Protein 2CX7 (pdb70)

B-factor: mean 24.25, std 9.27, range [7.91, 59.61]

Solvent-accessible surface area: 13187 Å² total

Sequence (256 aa):
ELFTEAWAQAYCRKLNESEAYRKAASTWEGSLALAVRPDPKAGFPKGVAVVLDLWHGACRGAKAVEGEAEADFVIEADLATWQEVLEGRLEPLSALRGLLELKKGTIAALAPYAQAAQELVKVAREVAELFTEAWAQAYCRKLNESEAYRKAASTWEGSLALAVRPDPKAGFPKGVAVVLDLWHGACRGAKAVEGEAEADFVIEADLATWQEVLEGRLEPLSALRGLLELKKGTIAALAPYAQAAQELVKVAREVA

Radius of gyration: 20.91 Å; Cα contacts (8 Å, |Δi|>4): 542; chains: 2; bounding box: 27×62×39 Å

Structure (mmCIF, N/CA/C/O backbone):
data_2CX7
#
_entry.id   2CX7
#
_cell.length_a   50.485
_cell.length_b   64.512
_cell.length_c   70.656
_cell.angle_alpha   90.00
_cell.angle_beta   90.00
_cell.angle_gamma   90.00
#
_symmetry.space_group_name_H-M   'P 21 21 21'
#
loop_
_entity.id
_entity.type
_entity.pdbx_description
1 polymer 'Sterol carrier protein 2'
2 non-polymer 'PHOSPHATE ION'
3 water water
#
loop_
_atom_site.group_PDB
_atom_site.id
_atom_site.type_symbol
_atom_site.label_atom_id
_atom_site.label_alt_id
_atom_site.label_comp_id
_atom_site.label_asym_id
_atom_site.label_entity_id
_atom_site.label_seq_id
_atom_site.pdbx_PDB_ins_code
_atom_site.Cartn_x
_atom_site.Cartn_y
_atom_site.Cartn_z
_atom_site.occupancy
_atom_site.B_iso_or_equiv
_atom_site.auth_seq_id
_atom_site.auth_comp_id
_atom_site.auth_asym_id
_atom_site.auth_atom_id
_atom_site.pdbx_PDB_model_num
ATOM 1 N N . GLU A 1 2 ? 24.678 42.101 37.277 1.00 43.60 2 GLU A N 1
ATOM 2 C CA . GLU A 1 2 ? 24.321 40.663 37.437 1.00 43.10 2 GLU A CA 1
ATOM 3 C C . GLU A 1 2 ? 22.913 40.422 36.903 1.00 38.12 2 GLU A C 1
ATOM 4 O O . GLU A 1 2 ? 22.009 41.223 37.134 1.00 38.47 2 GLU A O 1
ATOM 10 N N . LEU A 1 3 ? 22.731 39.312 36.197 1.00 37.16 3 LEU A N 1
ATOM 11 C CA . LEU A 1 3 ? 21.434 38.981 35.620 1.00 35.14 3 LEU A CA 1
ATOM 12 C C . LEU A 1 3 ? 20.303 38.915 36.635 1.00 30.47 3 LEU A C 1
ATOM 13 O O . LEU A 1 3 ? 20.487 38.466 37.768 1.00 28.22 3 LEU A O 1
ATOM 18 N N . PHE A 1 4 ? 19.134 39.374 36.200 1.00 27.61 4 PHE A N 1
ATOM 19 C CA . PHE A 1 4 ? 17.913 39.391 36.994 1.00 31.31 4 PHE A CA 1
ATOM 20 C C . PHE A 1 4 ? 17.976 40.162 38.311 1.00 31.14 4 PHE A C 1
ATOM 21 O O . PHE A 1 4 ? 17.370 39.763 39.306 1.00 36.80 4 PHE A O 1
ATOM 29 N N . THR A 1 5 ? 18.711 41.268 38.305 1.00 28.43 5 THR A N 1
ATOM 30 C CA . THR A 1 5 ? 18.819 42.133 39.476 1.00 29.66 5 THR A CA 1
ATOM 31 C C . THR A 1 5 ? 18.180 43.455 39.073 1.00 30.13 5 THR A C 1
ATOM 32 O O . THR A 1 5 ? 18.068 43.751 37.881 1.00 26.46 5 THR A O 1
ATOM 36 N N . GLU A 1 6 ? 17.763 44.248 40.053 1.00 29.89 6 GLU A N 1
ATOM 37 C CA . GLU A 1 6 ? 17.131 45.530 39.762 1.00 30.21 6 GLU A CA 1
ATOM 38 C C . GLU A 1 6 ? 18.043 46.425 38.929 1.00 29.20 6 GLU A C 1
ATOM 39 O O . GLU A 1 6 ? 17.586 47.107 38.011 1.00 29.45 6 GLU A O 1
ATOM 45 N N . ALA A 1 7 ? 19.333 46.417 39.245 1.00 27.81 7 ALA A N 1
ATOM 46 C CA . ALA A 1 7 ? 20.297 47.220 38.509 1.00 29.91 7 ALA A CA 1
ATOM 47 C C . ALA A 1 7 ? 20.337 46.787 37.044 1.00 28.26 7 ALA A C 1
ATOM 48 O O . ALA A 1 7 ? 20.445 47.617 36.140 1.00 24.35 7 ALA A O 1
ATOM 50 N N . TRP A 1 8 ? 20.243 45.481 36.817 1.00 23.63 8 TRP A N 1
ATOM 51 C CA . TRP A 1 8 ? 20.270 44.939 35.462 1.00 25.84 8 TRP A CA 1
ATOM 52 C C . TRP A 1 8 ? 19.004 45.373 34.727 1.00 23.22 8 TRP A C 1
ATOM 53 O O . TRP A 1 8 ? 19.062 45.870 33.603 1.00 25.12 8 TRP A O 1
ATOM 64 N N . ALA A 1 9 ? 17.863 45.187 35.378 1.00 23.77 9 ALA A N 1
ATOM 65 C CA . ALA A 1 9 ? 16.577 45.556 34.793 1.00 24.51 9 ALA A CA 1
ATOM 66 C C . ALA A 1 9 ? 16.572 47.004 34.318 1.00 28.00 9 ALA A C 1
ATOM 67 O O . ALA A 1 9 ? 16.086 47.303 33.223 1.00 22.69 9 ALA A O 1
ATOM 69 N N . GLN A 1 10 ? 17.097 47.899 35.153 1.00 24.60 10 GLN A N 1
ATOM 70 C CA . GLN A 1 10 ? 17.158 49.315 34.810 1.00 24.65 10 GLN A CA 1
ATOM 71 C C . GLN A 1 10 ? 18.093 49.556 33.639 1.00 22.60 10 GLN A C 1
ATOM 72 O O . GLN A 1 10 ? 17.776 50.321 32.731 1.00 20.11 10 GLN A O 1
ATOM 78 N N . ALA A 1 11 ? 19.251 48.907 33.661 1.00 21.45 11 ALA A N 1
ATOM 79 C CA . ALA A 1 11 ? 20.220 49.077 32.590 1.00 21.56 11 ALA A CA 1
ATOM 80 C C . ALA A 1 11 ? 19.676 48.518 31.280 1.00 19.82 11 ALA A C 1
ATOM 81 O O . ALA A 1 11 ? 19.993 49.021 30.205 1.00 20.19 11 ALA A O 1
ATOM 83 N N . TYR A 1 12 ? 18.862 47.470 31.384 1.00 16.88 12 TYR A N 1
ATOM 84 C CA . TYR A 1 12 ? 18.278 46.827 30.207 1.00 19.37 12 TYR A CA 1
ATOM 85 C C . TYR A 1 12 ? 17.235 47.743 29.562 1.00 18.23 12 TYR A C 1
ATOM 86 O O . TYR A 1 12 ? 17.227 47.924 28.346 1.00 19.82 12 TYR A O 1
ATOM 95 N N . CYS A 1 13 ? 16.366 48.325 30.381 1.00 17.39 13 CYS A N 1
ATOM 96 C CA . CYS A 1 13 ? 15.333 49.233 29.872 1.00 20.72 13 CYS A CA 1
ATOM 97 C C . CYS A 1 13 ? 16.014 50.374 29.131 1.00 18.80 13 CYS A C 1
ATOM 98 O O . CYS A 1 13 ? 15.609 50.735 28.028 1.00 17.70 13 CYS A O 1
ATOM 101 N N . ARG A 1 14 ? 17.067 50.928 29.724 1.00 21.94 14 ARG A N 1
ATOM 102 C CA . ARG A 1 14 ? 17.801 52.017 29.095 1.00 20.10 14 ARG A CA 1
ATOM 103 C C . ARG A 1 14 ? 18.412 51.578 27.769 1.00 21.30 14 ARG A C 1
ATOM 104 O O . ARG A 1 14 ? 18.322 52.294 26.772 1.00 19.90 14 ARG A O 1
ATOM 112 N N . LYS A 1 15 ? 19.034 50.399 27.752 1.00 19.92 15 LYS A N 1
ATOM 113 C CA . LYS A 1 15 ? 19.651 49.884 26.533 1.00 17.66 15 LYS A CA 1
ATOM 114 C C . LYS A 1 15 ? 18.621 49.690 25.424 1.00 17.52 15 LYS A C 1
ATOM 115 O O . LYS A 1 15 ? 18.909 49.928 24.250 1.00 17.64 15 LYS A O 1
ATOM 121 N N . LEU A 1 16 ? 17.426 49.248 25.798 1.00 17.58 16 LEU A N 1
ATOM 122 C CA . LEU A 1 16 ? 16.363 49.054 24.815 1.00 13.90 16 LEU A CA 1
ATOM 123 C C . LEU A 1 16 ? 15.931 50.398 24.245 1.00 15.04 16 LEU A C 1
ATOM 124 O O . LEU A 1 16 ? 15.645 50.508 23.065 1.00 14.89 16 LEU A O 1
ATOM 129 N N . ASN A 1 17 ? 15.873 51.424 25.087 1.00 16.13 17 ASN A N 1
ATOM 130 C CA . ASN A 1 17 ? 15.477 52.734 24.594 1.00 16.62 17 ASN A CA 1
ATOM 131 C C . ASN A 1 17 ? 16.552 53.336 23.696 1.00 17.35 17 ASN A C 1
ATOM 132 O O . ASN A 1 17 ? 16.262 54.203 22.892 1.00 17.07 17 ASN A O 1
ATOM 137 N N . GLU A 1 18 ? 17.785 52.849 23.819 1.00 16.70 18 GLU A N 1
ATOM 138 C CA . GLU A 1 18 ? 18.901 53.351 23.022 1.00 18.84 18 GLU A CA 1
ATOM 139 C C . GLU A 1 18 ? 19.109 52.530 21.753 1.00 20.08 18 GLU A C 1
ATOM 140 O O . GLU A 1 18 ? 19.945 52.865 20.909 1.00 21.69 18 GLU A O 1
ATOM 146 N N . SER A 1 19 ? 18.339 51.457 21.606 1.00 18.71 19 SER A N 1
ATOM 147 C CA . SER A 1 19 ? 18.480 50.581 20.445 1.00 20.99 19 SER A CA 1
ATOM 148 C C . SER A 1 19 ? 17.538 50.906 19.296 1.00 19.94 19 SER A C 1
ATOM 149 O O . SER A 1 19 ? 16.339 50.662 19.386 1.00 17.07 19 SER A O 1
ATOM 152 N N . GLU A 1 20 ? 18.086 51.451 18.213 1.00 22.33 20 GLU A N 1
ATOM 153 C CA . GLU A 1 20 ? 17.276 51.771 17.045 1.00 23.11 20 GLU A CA 1
ATOM 154 C C . GLU A 1 20 ? 16.702 50.500 16.411 1.00 21.96 20 GLU A C 1
ATOM 155 O O . GLU A 1 20 ? 15.608 50.526 15.854 1.00 19.14 20 GLU A O 1
ATOM 161 N N . ALA A 1 21 ? 17.447 49.395 16.491 1.00 22.53 21 ALA A N 1
ATOM 162 C CA . ALA A 1 21 ? 17.006 48.125 15.912 1.00 19.70 21 ALA A CA 1
ATOM 163 C C . ALA A 1 21 ? 15.777 47.596 16.641 1.00 19.43 21 ALA A C 1
ATOM 164 O O . ALA A 1 21 ? 14.808 47.156 16.018 1.00 17.59 21 ALA A O 1
ATOM 166 N N . TYR A 1 22 ? 15.817 47.635 17.968 1.00 17.71 22 TYR A N 1
ATOM 167 C CA . TYR A 1 22 ? 14.669 47.178 18.736 1.00 17.16 22 TYR A CA 1
ATOM 168 C C . TYR A 1 22 ? 13.496 48.136 18.514 1.00 17.30 22 TYR A C 1
ATOM 169 O O . TYR A 1 22 ? 12.345 47.713 18.362 1.00 15.46 22 TYR A O 1
ATOM 178 N N . ARG A 1 23 ? 13.800 49.428 18.496 1.00 17.68 23 ARG A N 1
ATOM 179 C CA . ARG A 1 23 ? 12.787 50.461 18.314 1.00 17.54 23 ARG A CA 1
ATOM 180 C C . ARG A 1 23 ? 11.999 50.230 17.027 1.00 17.52 23 ARG A C 1
ATOM 181 O O . ARG A 1 23 ? 10.778 50.357 17.014 1.00 21.04 23 ARG A O 1
ATOM 189 N N . LYS A 1 24 ? 12.701 49.889 15.950 1.00 18.54 24 LYS A N 1
ATOM 190 C CA . LYS A 1 24 ? 12.054 49.633 14.665 1.00 22.01 24 LYS A CA 1
ATOM 191 C C . LYS A 1 24 ? 1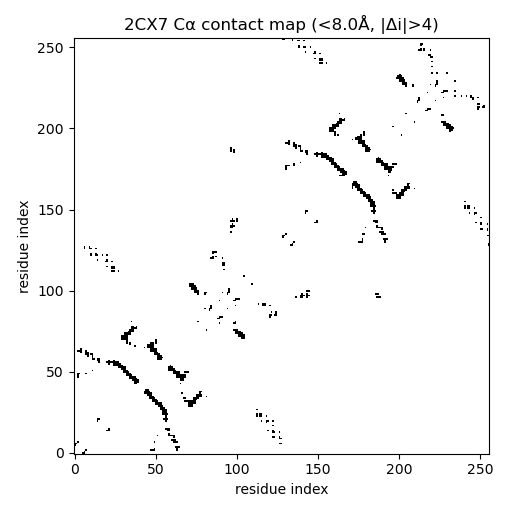1.249 48.336 14.707 1.00 18.55 24 LYS A C 1
ATOM 192 O O . LYS A 1 24 ? 10.078 48.314 14.324 1.00 22.13 24 LYS A O 1
ATOM 198 N N . ALA A 1 25 ? 11.875 47.264 15.191 1.00 17.04 25 ALA A N 1
ATOM 199 C CA . ALA A 1 25 ? 11.233 45.951 15.273 1.00 18.27 25 ALA A CA 1
ATOM 200 C C . ALA A 1 25 ? 9.955 45.896 16.102 1.00 18.29 25 ALA A C 1
ATOM 201 O O . ALA A 1 25 ? 9.024 45.149 15.777 1.00 19.46 25 ALA A O 1
ATOM 203 N N . ALA A 1 26 ? 9.908 46.678 17.175 1.00 15.83 26 ALA A N 1
ATOM 204 C CA . ALA A 1 26 ? 8.754 46.687 18.059 1.00 15.12 26 ALA A CA 1
ATOM 205 C C . ALA A 1 26 ? 7.882 47.936 17.919 1.00 15.69 26 ALA A C 1
ATOM 206 O O . ALA A 1 26 ? 7.140 48.276 18.836 1.00 13.87 26 ALA A O 1
ATOM 208 N N . SER A 1 27 ? 7.957 48.602 16.770 1.00 17.29 27 SER A N 1
ATOM 209 C CA . SER A 1 27 ? 7.192 49.832 16.559 1.00 21.40 27 SER A CA 1
ATOM 210 C C . SER A 1 27 ? 5.702 49.766 16.918 1.00 18.26 27 SER A C 1
ATOM 211 O O . SER A 1 27 ? 5.150 50.737 17.431 1.00 19.53 27 SER A O 1
ATOM 214 N N . THR A 1 28 ? 5.049 48.635 16.669 1.00 16.20 28 THR A N 1
ATOM 215 C CA . THR A 1 28 ? 3.630 48.532 16.990 1.00 16.11 28 THR A CA 1
ATOM 216 C C . THR A 1 28 ? 3.339 47.569 18.136 1.00 19.40 28 THR A C 1
ATOM 217 O O . THR A 1 28 ? 2.207 47.130 18.329 1.00 22.12 28 THR A O 1
ATOM 221 N N . TRP A 1 29 ? 4.366 47.253 18.913 1.00 21.32 29 TRP A N 1
ATOM 222 C CA . TRP A 1 29 ? 4.196 46.354 20.045 1.00 19.13 29 TRP A CA 1
ATOM 223 C C . TRP A 1 29 ? 3.560 47.034 21.251 1.00 16.50 29 TRP A C 1
ATOM 224 O O . TRP A 1 29 ? 3.898 48.160 21.582 1.00 17.99 29 TRP A O 1
ATOM 235 N N . GLU A 1 30 ? 2.636 46.330 21.897 1.00 17.14 30 GLU A N 1
ATOM 236 C CA . GLU A 1 30 ? 1.996 46.814 23.117 1.00 18.39 30 GLU A CA 1
ATOM 237 C C . GLU A 1 30 ? 1.859 45.632 24.067 1.00 19.90 30 GLU A C 1
ATOM 238 O O . GLU A 1 30 ? 1.479 44.539 23.657 1.00 25.71 30 GLU A O 1
ATOM 244 N N . GLY A 1 31 ? 2.177 45.843 25.338 1.00 21.47 31 GLY A N 1
ATOM 245 C CA . GLY A 1 31 ? 2.055 44.756 26.290 1.00 22.94 31 GLY A CA 1
ATOM 246 C C . GLY A 1 31 ? 3.289 44.561 27.143 1.00 17.38 31 GLY A C 1
ATOM 247 O O . GLY A 1 31 ? 4.416 44.730 26.673 1.00 16.57 31 GLY A O 1
ATOM 248 N N . SER A 1 32 ? 3.077 44.218 28.407 1.00 17.99 32 SER A N 1
ATOM 249 C CA . SER A 1 32 ? 4.197 43.995 29.318 1.00 17.04 32 SER A CA 1
ATOM 250 C C . SER A 1 32 ? 4.734 42.587 29.084 1.00 15.38 32 SER A C 1
ATOM 251 O O . SER A 1 32 ? 4.007 41.703 28.630 1.00 16.74 32 SER A O 1
ATOM 254 N N . LEU A 1 33 ? 6.013 42.385 29.376 1.00 14.78 33 LEU A N 1
ATOM 255 C CA . LEU A 1 33 ? 6.637 41.082 29.184 1.00 12.91 33 LEU A CA 1
ATOM 256 C C . LEU A 1 33 ? 7.475 40.743 30.396 1.00 15.49 33 LEU A C 1
ATOM 257 O O . LEU A 1 33 ? 8.313 41.544 30.821 1.00 16.11 33 LEU A O 1
ATOM 262 N N . ALA A 1 34 ? 7.251 39.555 30.947 1.00 14.58 34 ALA A N 1
ATOM 263 C CA . ALA A 1 34 ? 8.013 39.107 32.096 1.00 12.62 34 ALA A CA 1
ATOM 264 C C . ALA A 1 34 ? 8.927 37.968 31.693 1.00 16.79 34 ALA A C 1
ATOM 265 O O . ALA A 1 34 ? 8.493 37.002 31.051 1.00 18.02 34 ALA A O 1
ATOM 267 N N . LEU A 1 35 ? 10.199 38.104 32.055 1.00 14.00 35 LEU A N 1
ATOM 268 C CA . LEU A 1 35 ? 11.200 37.080 31.809 1.00 12.95 35 LEU A CA 1
ATOM 269 C C . LEU A 1 35 ? 11.380 36.475 33.202 1.00 14.05 35 LEU A C 1
ATOM 270 O O . LEU A 1 35 ? 12.006 37.076 34.087 1.00 17.67 35 LEU A O 1
ATOM 275 N N . ALA A 1 36 ? 10.811 35.292 33.393 1.00 11.77 36 ALA A N 1
ATOM 276 C CA . ALA A 1 36 ? 10.820 34.636 34.692 1.00 11.57 36 ALA A CA 1
ATOM 277 C C . ALA A 1 36 ? 11.775 33.457 34.858 1.00 12.50 36 ALA A C 1
ATOM 278 O O . ALA A 1 36 ? 11.890 32.601 33.976 1.00 13.14 36 ALA A O 1
ATOM 280 N N . VAL A 1 37 ? 12.444 33.442 36.010 1.00 14.09 37 VAL A N 1
ATOM 281 C CA . VAL A 1 37 ? 13.380 32.390 36.399 1.00 12.68 37 VAL A CA 1
ATOM 282 C C . VAL A 1 37 ? 12.665 31.532 37.436 1.00 12.57 37 VAL A C 1
ATOM 283 O O . VAL A 1 37 ? 12.158 32.058 38.429 1.00 13.76 37 VAL A O 1
ATOM 287 N N . ARG A 1 38 ? 12.611 30.220 37.199 1.00 10.65 38 ARG A N 1
ATOM 288 C CA . ARG A 1 38 ? 11.962 29.290 38.120 1.00 12.56 38 ARG A CA 1
ATOM 289 C C . ARG A 1 38 ? 12.743 29.245 39.431 1.00 14.20 38 ARG A C 1
ATOM 290 O O . ARG A 1 38 ? 13.934 29.568 39.452 1.00 11.74 38 ARG A O 1
ATOM 298 N N . PRO A 1 39 ? 12.085 28.859 40.540 1.00 12.69 39 PRO A N 1
ATOM 299 C CA . PRO A 1 39 ? 12.770 28.780 41.838 1.00 14.80 39 PRO A CA 1
ATOM 300 C C . PRO A 1 39 ? 14.070 27.986 41.717 1.00 15.19 39 PRO A C 1
ATOM 301 O O . PRO A 1 39 ? 14.100 26.888 41.133 1.00 13.09 39 PRO A O 1
ATOM 305 N N . ASP A 1 40 ? 15.132 28.543 42.296 1.00 13.34 40 ASP A N 1
ATOM 306 C CA . ASP A 1 40 ? 16.459 27.949 42.245 1.00 13.58 40 ASP A CA 1
ATOM 307 C C . ASP A 1 40 ? 17.212 28.373 43.514 1.00 12.97 40 ASP A C 1
ATOM 308 O O . ASP A 1 40 ? 17.987 29.328 43.496 1.00 13.26 40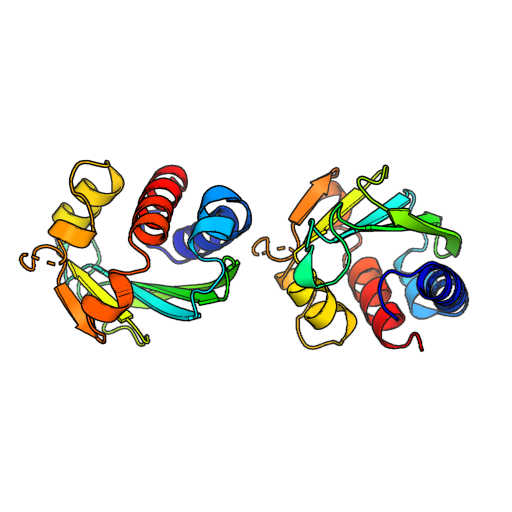 ASP A O 1
ATOM 313 N N . PRO A 1 41 ? 16.971 27.678 44.633 1.00 13.28 41 PRO A N 1
ATOM 314 C CA . PRO A 1 41 ? 17.637 27.992 45.902 1.00 15.14 41 PRO A CA 1
ATOM 315 C C . PRO A 1 41 ? 19.173 28.038 45.792 1.00 15.76 41 PRO A C 1
ATOM 316 O O . PRO A 1 41 ? 19.815 28.917 46.372 1.00 16.85 41 PRO A O 1
ATOM 320 N N . LYS A 1 42 ? 19.745 27.084 45.059 1.00 17.15 42 LYS A N 1
ATOM 321 C CA . LYS A 1 42 ? 21.204 26.996 44.874 1.00 22.97 42 LYS A CA 1
ATOM 322 C C . LYS A 1 42 ? 21.782 28.245 44.219 1.00 19.47 42 LYS A C 1
ATOM 323 O O . LYS A 1 42 ? 22.960 28.575 44.402 1.00 20.99 42 LYS A O 1
ATOM 329 N N . ALA A 1 43 ? 20.953 28.937 43.447 1.00 16.17 43 ALA A N 1
ATOM 330 C CA . ALA A 1 43 ? 21.380 30.145 42.753 1.00 17.83 43 ALA A CA 1
ATOM 331 C C . ALA A 1 43 ? 21.007 31.421 43.497 1.00 15.67 43 ALA A C 1
ATOM 332 O O . ALA A 1 43 ? 21.234 32.518 42.995 1.00 20.92 43 ALA A O 1
ATOM 334 N N . GLY A 1 44 ? 20.422 31.282 44.681 1.00 17.22 44 GLY A N 1
ATOM 335 C CA . GLY A 1 44 ? 20.049 32.455 45.457 1.00 18.04 44 GLY A CA 1
ATOM 336 C C . GLY A 1 44 ? 18.686 33.032 45.115 1.00 16.06 44 GLY A C 1
ATOM 337 O O . GLY A 1 44 ? 18.368 34.167 45.483 1.00 15.59 44 GLY A O 1
ATOM 338 N N . PHE A 1 45 ? 17.878 32.254 44.404 1.00 14.07 45 PHE A N 1
ATOM 339 C CA . PHE A 1 45 ? 16.537 32.694 44.014 1.00 11.01 45 PHE A CA 1
ATOM 340 C C . PHE A 1 45 ? 15.550 31.631 44.494 1.00 12.43 45 PHE A C 1
ATOM 341 O O . PHE A 1 45 ? 14.893 30.983 43.688 1.00 16.12 45 PHE A O 1
ATOM 349 N N . PRO A 1 46 ? 15.420 31.456 45.822 1.00 12.83 46 PRO A N 1
ATOM 350 C CA . PRO A 1 46 ? 14.510 30.449 46.378 1.00 13.66 46 PRO A CA 1
ATOM 351 C C . PRO A 1 46 ? 13.044 30.537 45.983 1.00 11.55 46 PRO A C 1
ATOM 352 O O . PRO A 1 46 ? 12.343 29.519 45.984 1.00 16.49 46 PRO A O 1
ATOM 356 N N . LYS A 1 47 ? 12.582 31.733 45.633 1.00 14.07 47 LYS A N 1
ATOM 357 C CA . LYS A 1 47 ? 11.182 31.912 45.236 1.00 14.48 47 LYS A CA 1
ATOM 358 C C . LYS A 1 47 ? 11.040 32.211 43.757 1.00 14.19 47 LYS A C 1
ATOM 359 O O . LYS A 1 47 ? 9.937 32.467 43.272 1.00 17.04 47 LYS A O 1
ATOM 365 N N . GLY A 1 48 ? 12.153 32.191 43.043 1.00 14.44 48 GLY A N 1
ATOM 366 C CA . GLY A 1 48 ? 12.117 32.520 41.630 1.00 15.66 48 GLY A CA 1
ATOM 367 C C . GLY A 1 48 ? 12.302 34.023 41.548 1.00 15.81 48 GLY A C 1
ATOM 368 O O . GLY A 1 48 ? 12.294 34.716 42.576 1.00 18.55 48 GLY A O 1
ATOM 369 N N . VAL A 1 49 ? 12.486 34.543 40.342 1.00 15.53 49 VAL A N 1
ATOM 370 C CA . VAL A 1 49 ? 12.676 35.980 40.161 1.00 18.55 49 VAL A CA 1
ATOM 371 C C . VAL A 1 49 ? 12.306 36.292 38.728 1.00 20.80 49 VAL A C 1
ATOM 372 O O . VAL A 1 49 ? 12.262 35.398 37.888 1.00 19.07 49 VAL A O 1
ATOM 376 N N . ALA A 1 50 ? 12.037 37.558 38.449 1.00 20.92 50 ALA A N 1
ATOM 377 C CA . ALA A 1 50 ? 11.662 37.939 37.102 1.00 24.57 50 ALA A CA 1
ATOM 378 C C . ALA A 1 50 ? 12.021 39.381 36.815 1.00 23.49 50 ALA A C 1
ATOM 379 O O . ALA A 1 50 ? 12.240 40.176 37.730 1.00 26.73 50 ALA A O 1
ATOM 381 N N . VAL A 1 51 ? 12.106 39.703 35.531 1.00 22.15 51 VAL A N 1
ATOM 382 C CA . VAL A 1 51 ? 12.350 41.067 35.102 1.00 21.96 51 VAL A CA 1
ATOM 383 C C . VAL A 1 51 ? 11.099 41.344 34.285 1.00 21.89 51 VAL A C 1
ATOM 384 O O . VAL A 1 51 ? 10.799 40.620 33.336 1.00 19.54 51 VAL A O 1
ATOM 388 N N . VAL A 1 52 ? 10.362 42.377 34.673 1.00 20.80 52 VAL A N 1
ATOM 389 C CA . VAL A 1 52 ? 9.127 42.724 33.995 1.00 19.91 52 VAL A CA 1
ATOM 390 C C . VAL A 1 52 ? 9.346 44.023 33.236 1.00 17.77 52 VAL A C 1
ATOM 391 O O . VAL A 1 52 ? 9.731 45.041 33.821 1.00 17.95 52 VAL A O 1
ATOM 395 N N . LEU A 1 53 ? 9.124 43.958 31.925 1.00 16.13 53 LEU A N 1
ATOM 396 C CA . LEU A 1 53 ? 9.307 45.094 31.033 1.00 14.11 53 LEU A CA 1
ATOM 397 C C . LEU A 1 53 ? 7.975 45.695 30.581 1.00 15.44 53 LEU A C 1
ATOM 398 O O . LEU A 1 53 ? 7.102 44.985 30.078 1.00 17.11 53 LEU A O 1
ATOM 403 N N . ASP A 1 54 ? 7.826 46.999 30.778 1.00 15.93 54 ASP A N 1
ATOM 404 C CA . ASP A 1 54 ? 6.629 47.727 30.345 1.00 15.65 54 ASP A CA 1
ATOM 405 C C . ASP A 1 54 ? 7.007 48.246 28.961 1.00 17.35 54 ASP A C 1
ATOM 406 O O . ASP A 1 54 ? 7.520 49.356 28.821 1.00 24.64 54 ASP A O 1
ATOM 411 N N . LEU A 1 55 ? 6.771 47.429 27.939 1.00 15.70 55 LEU A N 1
ATOM 412 C CA . LEU A 1 55 ? 7.145 47.774 26.572 1.00 13.48 55 LEU A CA 1
ATOM 413 C C . LEU A 1 55 ? 6.009 48.436 25.801 1.00 19.51 55 LEU A C 1
ATOM 414 O O . LEU A 1 55 ? 4.857 48.042 25.942 1.00 18.79 55 LEU A O 1
ATOM 419 N N . TRP A 1 56 ? 6.344 49.416 24.965 1.00 19.70 56 TRP A N 1
ATOM 420 C CA . TRP A 1 56 ? 5.323 50.118 24.195 1.00 20.79 56 TRP A CA 1
ATOM 421 C C . TRP A 1 56 ? 5.843 50.844 22.956 1.00 15.67 56 TRP A C 1
ATOM 422 O O . TRP A 1 56 ? 6.636 51.789 23.049 1.00 15.51 56 TRP A O 1
ATOM 433 N N . HIS A 1 57 ? 5.397 50.381 21.792 1.00 16.55 57 HIS A N 1
ATOM 434 C CA . HIS A 1 57 ? 5.757 50.979 20.511 1.00 16.41 57 HIS A CA 1
ATOM 435 C C . HIS A 1 57 ? 7.239 51.241 20.279 1.00 19.37 57 HIS A C 1
ATOM 436 O O . HIS A 1 57 ? 7.609 52.302 19.777 1.00 21.25 57 HIS A O 1
ATOM 443 N N . GLY A 1 58 ? 8.086 50.280 20.637 1.00 17.04 58 GLY A N 1
ATOM 444 C CA . GLY A 1 58 ? 9.510 50.446 20.410 1.00 17.92 58 GLY A CA 1
ATOM 445 C C . GLY A 1 58 ? 10.297 50.966 21.593 1.00 17.14 58 GLY A C 1
ATOM 446 O O . GLY A 1 58 ? 11.530 50.949 21.574 1.00 17.42 58 GLY A O 1
ATOM 447 N N . ALA A 1 59 ? 9.595 51.428 22.620 1.00 14.54 59 ALA A N 1
ATOM 448 C CA . ALA A 1 59 ? 10.248 51.952 23.808 1.00 15.47 59 ALA A CA 1
ATOM 449 C C . ALA A 1 59 ? 10.040 51.067 25.027 1.00 18.15 59 ALA A C 1
ATOM 450 O O . ALA A 1 59 ? 9.164 50.193 25.051 1.00 15.36 59 ALA A O 1
ATOM 452 N N . CYS A 1 60 ? 10.880 51.285 26.033 1.00 15.80 60 CYS A N 1
ATOM 453 C CA . CYS A 1 60 ? 10.741 50.584 27.293 1.00 13.56 60 CYS A CA 1
ATOM 454 C C . CYS A 1 60 ? 10.325 51.701 28.245 1.00 19.36 60 CYS A C 1
ATOM 455 O O . CYS A 1 60 ? 11.120 52.593 28.553 1.00 15.62 60 CYS A O 1
ATOM 458 N N . ARG A 1 61 ? 9.069 51.667 28.683 1.00 18.00 61 ARG A N 1
ATOM 459 C CA . ARG A 1 61 ? 8.532 52.683 29.579 1.00 20.14 61 ARG A CA 1
ATOM 460 C C . ARG A 1 61 ? 8.918 52.444 31.027 1.00 21.33 61 ARG A C 1
ATOM 461 O O . ARG A 1 61 ? 8.709 53.300 31.881 1.00 24.29 61 ARG A O 1
ATOM 469 N N . GLY A 1 62 ? 9.480 51.273 31.301 1.00 21.26 62 GLY A N 1
ATOM 470 C CA . GLY A 1 62 ? 9.884 50.953 32.656 1.00 22.63 62 GLY A CA 1
ATOM 471 C C . GLY A 1 62 ? 10.191 49.479 32.802 1.00 24.81 62 GLY A C 1
ATOM 472 O O . GLY A 1 62 ? 9.678 48.647 32.053 1.00 20.97 62 GLY A O 1
ATOM 473 N N . ALA A 1 63 ? 11.048 49.157 33.761 1.00 26.39 63 ALA A N 1
ATOM 474 C CA . ALA A 1 63 ? 11.420 47.773 34.011 1.00 23.96 63 ALA A CA 1
ATOM 475 C C . ALA A 1 63 ? 11.543 47.589 35.516 1.00 28.10 63 ALA A C 1
ATOM 476 O O . ALA A 1 63 ? 11.581 48.562 36.266 1.00 31.61 63 ALA A O 1
ATOM 478 N N . LYS A 1 64 ? 11.590 46.345 35.963 1.00 23.90 64 LYS A N 1
ATOM 479 C CA . LYS A 1 64 ? 11.721 46.084 37.387 1.00 27.69 64 LYS A CA 1
ATOM 480 C C . LYS A 1 64 ? 12.003 44.615 37.612 1.00 29.98 64 LYS A C 1
ATOM 481 O O . LYS A 1 64 ? 11.499 43.757 36.882 1.00 26.32 64 LYS A O 1
ATOM 487 N N . ALA A 1 65 ? 12.836 44.338 38.607 1.00 26.80 65 ALA A N 1
ATOM 488 C CA . ALA A 1 65 ? 13.156 42.968 38.964 1.00 26.13 65 ALA A CA 1
ATOM 489 C C . ALA A 1 65 ? 12.219 42.667 40.119 1.00 29.36 65 ALA A C 1
ATOM 490 O O . ALA A 1 65 ? 12.067 43.475 41.047 1.00 25.77 65 ALA A O 1
ATOM 492 N N . VAL A 1 66 ? 11.568 41.517 40.053 1.00 25.93 66 VAL A N 1
ATOM 493 C CA . VAL A 1 66 ? 10.642 41.133 41.091 1.00 28.23 66 VAL A CA 1
ATOM 494 C C . VAL A 1 66 ? 10.963 39.745 41.609 1.00 31.27 66 VAL A C 1
ATOM 495 O O . VAL A 1 66 ? 11.244 38.824 40.839 1.00 23.14 66 VAL A O 1
ATOM 499 N N . GLU A 1 67 ? 10.943 39.616 42.928 1.00 29.04 67 GLU A N 1
ATOM 500 C CA . GLU A 1 67 ? 11.192 38.345 43.574 1.00 34.54 67 GLU A CA 1
ATOM 501 C C . GLU A 1 67 ? 9.868 37.593 43.522 1.00 30.59 67 GLU A C 1
ATOM 502 O O . GLU A 1 67 ? 8.811 38.178 43.755 1.00 32.16 67 GLU A O 1
ATOM 508 N N . GLY A 1 68 ? 9.923 36.308 43.192 1.00 29.89 68 GLY A N 1
ATOM 509 C CA . GLY A 1 68 ? 8.713 35.510 43.118 1.00 28.08 68 GLY A CA 1
ATOM 510 C C . GLY A 1 68 ? 7.973 35.663 41.802 1.00 33.23 68 GLY A C 1
ATOM 511 O O . GLY A 1 68 ? 8.569 35.999 40.776 1.00 31.33 68 GLY A O 1
ATOM 512 N N . GLU A 1 69 ? 6.666 35.422 41.841 1.00 35.01 69 GLU A N 1
ATOM 513 C CA . GLU A 1 69 ? 5.809 35.517 40.663 1.00 35.16 69 GLU A CA 1
ATOM 514 C C . GLU A 1 69 ? 5.621 36.950 40.192 1.00 34.64 69 GLU A C 1
ATOM 515 O O . GLU A 1 69 ? 5.476 37.863 41.004 1.00 34.50 69 GLU A O 1
ATOM 521 N N . ALA A 1 70 ? 5.609 37.139 38.875 1.00 34.05 70 ALA A N 1
ATOM 522 C CA . ALA A 1 70 ? 5.431 38.467 38.296 1.00 36.15 70 ALA A CA 1
ATOM 523 C C . ALA A 1 70 ? 4.245 38.493 37.333 1.00 33.62 70 ALA A C 1
ATOM 524 O O . ALA A 1 70 ? 3.963 37.506 36.648 1.00 35.44 70 ALA A O 1
ATOM 526 N N . GLU A 1 71 ? 3.554 39.629 37.288 1.00 31.33 71 GLU A N 1
ATOM 527 C CA . GLU A 1 71 ? 2.396 39.792 36.413 1.00 31.73 71 GLU A CA 1
ATOM 528 C C . GLU A 1 71 ? 2.751 40.547 35.134 1.00 28.85 71 GLU A C 1
ATOM 529 O O . GLU A 1 71 ? 3.471 41.546 35.169 1.00 29.11 71 GLU A O 1
ATOM 535 N N . ALA A 1 72 ? 2.237 40.062 34.008 1.00 27.83 72 ALA A N 1
ATOM 536 C CA . ALA A 1 72 ? 2.483 40.695 32.718 1.00 26.13 72 ALA A CA 1
ATOM 537 C C . ALA A 1 72 ? 1.542 40.132 31.660 1.00 26.12 72 ALA A C 1
ATOM 538 O O . ALA A 1 72 ? 0.902 39.102 31.873 1.00 25.69 72 ALA A O 1
ATOM 540 N N . ASP A 1 73 ? 1.458 40.815 30.522 1.00 25.72 73 ASP A N 1
ATOM 541 C CA . ASP A 1 73 ? 0.620 40.360 29.424 1.00 22.54 73 ASP A CA 1
ATOM 542 C C . ASP A 1 73 ? 1.215 39.085 28.830 1.00 20.59 73 ASP A C 1
ATOM 543 O O . ASP A 1 73 ? 0.497 38.196 28.385 1.00 23.32 73 ASP A O 1
ATOM 548 N N . PHE A 1 74 ? 2.541 39.014 28.811 1.00 19.05 74 PHE A N 1
ATOM 549 C CA . PHE A 1 74 ? 3.226 37.835 28.314 1.00 14.74 74 PHE A CA 1
ATOM 550 C C . PHE A 1 74 ? 4.233 37.413 29.368 1.00 11.59 74 PHE A C 1
ATOM 551 O O . PHE A 1 74 ? 4.931 38.249 29.936 1.00 15.58 74 PHE A O 1
ATOM 559 N N . VAL A 1 75 ? 4.292 36.116 29.635 1.00 12.14 75 VAL A N 1
ATOM 560 C CA . VAL A 1 75 ? 5.224 35.588 30.613 1.00 15.47 75 VAL A CA 1
ATOM 561 C C . VAL A 1 75 ? 5.982 34.420 30.006 1.00 14.74 75 VAL A C 1
ATOM 562 O O . VAL A 1 75 ? 5.378 33.454 29.529 1.00 13.94 75 VAL A O 1
ATOM 566 N N . ILE A 1 76 ? 7.306 34.544 29.983 1.00 14.63 76 ILE A N 1
ATOM 567 C CA . ILE A 1 76 ? 8.176 33.492 29.462 1.00 12.49 76 ILE A CA 1
ATOM 568 C C . ILE A 1 76 ? 9.029 33.036 30.637 1.00 12.54 76 ILE A C 1
ATOM 569 O O . ILE A 1 76 ? 9.823 33.803 31.189 1.00 16.08 76 ILE A O 1
ATOM 574 N N . GLU A 1 77 ? 8.865 31.774 31.001 1.00 12.08 77 GLU A N 1
ATOM 575 C CA . GLU A 1 77 ? 9.555 31.189 32.145 1.00 13.37 77 GLU A CA 1
ATOM 576 C C . GLU A 1 77 ? 10.603 30.158 31.737 1.00 13.07 77 GLU A C 1
ATOM 577 O O . GLU A 1 77 ? 10.447 29.469 30.721 1.00 13.77 77 GLU A O 1
ATOM 583 N N . ALA A 1 78 ? 11.648 30.027 32.550 1.00 10.09 78 ALA A N 1
ATOM 584 C CA . ALA A 1 78 ? 12.712 29.077 32.254 1.00 10.20 78 ALA A CA 1
ATOM 585 C C . ALA A 1 78 ? 13.625 28.886 33.453 1.00 13.17 78 ALA A C 1
ATOM 586 O O . ALA A 1 78 ? 13.580 29.665 34.417 1.00 13.93 78 ALA A O 1
ATOM 588 N N . ASP A 1 79 ? 14.435 27.832 33.396 1.00 14.32 79 ASP A N 1
ATOM 589 C CA . ASP A 1 79 ? 15.413 27.561 34.445 1.00 16.34 79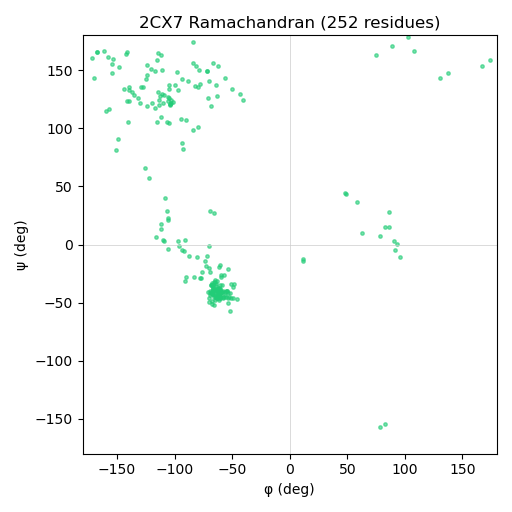 ASP A CA 1
ATOM 590 C C . ASP A 1 79 ? 16.492 28.629 34.280 1.00 16.47 79 ASP A C 1
ATOM 591 O O . ASP A 1 79 ? 16.756 29.078 33.161 1.00 14.84 79 ASP A O 1
ATOM 596 N N . LEU A 1 80 ? 17.124 29.026 35.379 1.00 10.57 80 LEU A N 1
ATOM 597 C CA . LEU A 1 80 ? 18.176 30.036 35.316 1.00 11.85 80 LEU A CA 1
ATOM 598 C C . LEU A 1 80 ? 19.225 29.699 34.258 1.00 10.05 80 LEU A C 1
ATOM 599 O O . LEU A 1 80 ? 19.614 30.559 33.462 1.00 14.50 80 LEU A O 1
ATOM 604 N N . ALA A 1 81 ? 19.669 28.445 34.240 1.00 14.11 81 ALA A N 1
ATOM 605 C CA . ALA A 1 81 ? 20.692 28.011 33.292 1.00 18.84 81 ALA A CA 1
ATOM 606 C C . ALA A 1 81 ? 20.306 28.305 31.853 1.00 15.64 81 ALA A C 1
ATOM 607 O O . ALA A 1 81 ? 21.149 28.709 31.043 1.00 14.66 81 ALA A O 1
ATOM 609 N N . THR A 1 82 ? 19.031 28.095 31.534 1.00 12.07 82 THR A N 1
ATOM 610 C CA . THR A 1 82 ? 18.530 28.356 30.197 1.00 11.47 82 THR A CA 1
ATOM 611 C C . THR A 1 82 ? 18.615 29.842 29.901 1.00 13.88 82 THR A C 1
ATOM 612 O O . THR A 1 82 ? 19.109 30.241 28.839 1.00 15.36 82 THR A O 1
ATOM 616 N N . TRP A 1 83 ? 18.146 30.669 30.831 1.00 10.23 83 TRP A N 1
ATOM 617 C CA . TRP A 1 83 ? 18.208 32.114 30.620 1.00 13.07 83 TRP A CA 1
ATOM 618 C C . TRP A 1 83 ? 19.653 32.575 30.459 1.00 16.28 83 TRP A C 1
ATOM 619 O O . TRP A 1 83 ? 19.935 33.457 29.651 1.00 15.63 83 TRP A O 1
ATOM 630 N N . GLN A 1 84 ? 20.571 31.983 31.221 1.00 14.34 84 GLN A N 1
ATOM 631 C CA . GLN A 1 84 ? 21.977 32.376 31.100 1.00 14.85 84 GLN A CA 1
ATOM 632 C C . GLN A 1 84 ? 22.462 32.088 29.679 1.00 14.28 84 GLN A C 1
ATOM 633 O O . GLN A 1 84 ? 23.155 32.905 29.067 1.00 19.13 84 GLN A O 1
ATOM 639 N N . GLU A 1 85 ? 22.089 30.936 29.150 1.00 14.90 85 GLU A N 1
ATOM 640 C CA . GLU A 1 85 ? 22.480 30.587 27.793 1.00 17.73 85 GLU A CA 1
ATOM 641 C C . GLU A 1 85 ? 21.888 31.546 26.776 1.00 18.79 85 GLU A C 1
ATOM 642 O O . GLU A 1 85 ? 22.594 32.027 25.888 1.00 19.48 85 GLU A O 1
ATOM 648 N N . VAL A 1 86 ? 20.596 31.844 26.912 1.00 14.91 86 VAL A N 1
ATOM 649 C CA . VAL A 1 86 ? 19.934 32.738 25.968 1.00 17.55 86 VAL A CA 1
ATOM 650 C C . VAL A 1 86 ? 20.470 34.159 26.026 1.00 19.18 86 VAL A C 1
ATOM 651 O O . VAL A 1 86 ? 20.861 34.729 25.004 1.00 18.86 86 VAL A O 1
ATOM 655 N N . LEU A 1 87 ? 20.501 34.727 27.226 1.00 19.80 87 LEU A N 1
ATOM 656 C CA . LEU A 1 87 ? 20.954 36.099 27.394 1.00 25.28 87 LEU A CA 1
ATOM 657 C C . LEU A 1 87 ? 22.448 36.274 27.177 1.00 22.21 87 LEU A C 1
ATOM 658 O O . LEU A 1 87 ? 22.959 37.392 27.258 1.00 30.56 87 LEU A O 1
ATOM 663 N N . GLU A 1 88 ? 23.137 35.170 26.895 1.00 23.73 88 GLU A N 1
ATOM 664 C CA . GLU A 1 88 ? 24.575 35.178 26.630 1.00 25.54 88 GLU A CA 1
ATOM 665 C C . GLU A 1 88 ? 24.898 34.723 25.196 1.00 22.78 88 GLU A C 1
ATOM 666 O O . GLU A 1 88 ? 26.063 34.544 24.827 1.00 24.60 88 GLU A O 1
ATOM 672 N N . GLY A 1 89 ? 23.853 34.524 24.400 1.00 17.33 89 GLY A N 1
ATOM 673 C CA . GLY A 1 89 ? 24.024 34.139 23.008 1.00 19.12 89 GLY A CA 1
ATOM 674 C C . GLY A 1 89 ? 24.359 32.694 22.675 1.00 20.63 89 GLY A C 1
ATOM 675 O O . GLY A 1 89 ? 24.632 32.383 21.510 1.00 25.02 89 GLY A O 1
ATOM 676 N N . ARG A 1 90 ? 24.339 3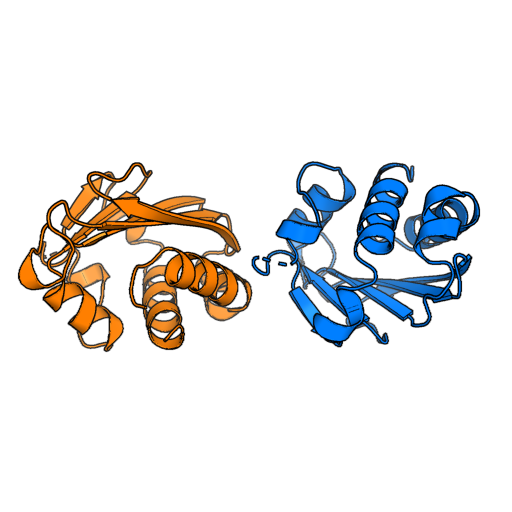1.811 23.670 1.00 18.99 90 ARG A N 1
ATOM 677 C CA . ARG A 1 90 ? 24.650 30.403 23.446 1.00 20.58 90 ARG A CA 1
ATOM 678 C C . ARG A 1 90 ? 23.440 29.581 23.031 1.00 24.79 90 ARG A C 1
ATOM 679 O O . ARG A 1 90 ? 23.578 28.420 22.642 1.00 26.96 90 ARG A O 1
ATOM 687 N N . LEU A 1 91 ? 22.254 30.176 23.127 1.00 20.91 91 LEU A N 1
ATOM 688 C CA . LEU A 1 91 ? 21.020 29.493 22.749 1.00 18.40 91 LEU A CA 1
ATOM 689 C C . LEU A 1 91 ? 20.120 30.482 22.010 1.00 15.60 91 LEU A C 1
ATOM 690 O O . LEU A 1 91 ? 19.823 31.555 22.520 1.00 18.33 91 LEU A O 1
ATOM 695 N N . GLU A 1 92 ? 19.724 30.122 20.791 1.00 18.45 92 GLU A N 1
ATOM 696 C CA . GLU A 1 92 ? 18.875 30.973 19.956 1.00 17.49 92 GLU A CA 1
ATOM 697 C C . GLU A 1 92 ? 17.467 30.993 20.566 1.00 16.02 92 GLU A C 1
ATOM 698 O O . GLU A 1 92 ? 16.866 29.947 20.790 1.00 16.23 92 GLU A O 1
ATOM 704 N N . PRO A 1 93 ? 16.920 32.192 20.835 1.00 16.49 93 PRO A N 1
ATOM 705 C CA . PRO A 1 93 ? 15.586 32.306 21.442 1.00 12.65 93 PRO A CA 1
ATOM 706 C C . PRO A 1 93 ? 14.342 31.760 20.743 1.00 15.05 93 PRO A C 1
ATOM 707 O O . PRO A 1 93 ? 13.491 31.150 21.391 1.00 12.55 93 PRO A O 1
ATOM 711 N N . LEU A 1 94 ? 14.210 31.963 19.439 1.00 12.92 94 LEU A N 1
ATOM 712 C CA . LEU A 1 94 ? 13.008 31.468 18.769 1.00 12.03 94 LEU A CA 1
ATOM 713 C C . LEU A 1 94 ? 12.906 29.949 18.857 1.00 14.40 94 LEU A C 1
ATOM 714 O O . LEU A 1 94 ? 11.844 29.408 19.159 1.00 12.73 94 LEU A O 1
ATOM 719 N N . SER A 1 95 ? 14.010 29.258 18.591 1.00 13.65 95 SER A N 1
ATOM 720 C CA . SER A 1 95 ? 14.000 27.802 18.670 1.00 14.75 95 SER A CA 1
ATOM 721 C C . SER A 1 95 ? 13.814 27.340 20.111 1.00 11.62 95 SER A C 1
ATOM 722 O O . SER A 1 95 ? 13.182 26.331 20.354 1.00 10.91 95 SER A O 1
ATOM 725 N N . ALA A 1 96 ? 14.374 28.077 21.065 1.00 15.05 96 ALA A N 1
ATOM 726 C CA . ALA A 1 96 ? 14.232 27.704 22.471 1.00 15.21 96 ALA A CA 1
ATOM 727 C C . ALA A 1 96 ? 12.767 27.787 22.874 1.00 11.70 96 ALA A C 1
ATOM 728 O O . ALA A 1 96 ? 12.273 26.955 23.636 1.00 13.23 96 ALA A O 1
ATOM 730 N N . LEU A 1 97 ? 12.070 28.799 22.367 1.00 10.81 97 LEU A N 1
ATOM 731 C CA . LEU A 1 97 ? 10.653 28.967 22.697 1.00 12.75 97 LEU A CA 1
ATOM 732 C C . LEU A 1 97 ? 9.834 27.844 22.056 1.00 15.23 97 LEU A C 1
ATOM 733 O O . LEU A 1 97 ? 8.915 27.292 22.672 1.00 15.87 97 LEU A O 1
ATOM 746 N N . ARG A 1 99 ? 10.767 24.766 21.322 1.00 15.19 99 ARG A N 1
ATOM 747 C CA . ARG A 1 99 ? 11.020 23.488 21.986 1.00 15.92 99 ARG A CA 1
ATOM 748 C C . ARG A 1 99 ? 10.517 23.493 23.431 1.00 12.42 99 ARG A C 1
ATOM 749 O O . ARG A 1 99 ? 10.439 22.455 24.079 1.00 15.03 99 ARG A O 1
ATOM 757 N N . GLY A 1 100 ? 10.180 24.670 23.936 1.00 14.97 100 GLY A N 1
ATOM 758 C CA . GLY A 1 100 ? 9.697 24.754 25.306 1.00 15.67 100 GLY A CA 1
ATOM 759 C C . GLY A 1 100 ? 10.787 24.986 26.345 1.00 13.35 100 GLY A C 1
ATOM 760 O O . GLY A 1 100 ? 10.492 24.986 27.543 1.00 12.93 100 GLY A O 1
ATOM 761 N N . LEU A 1 101 ? 12.036 25.158 25.911 1.00 15.30 101 LEU A N 1
ATOM 762 C CA . LEU A 1 101 ? 13.134 25.439 26.849 1.00 13.90 101 LEU A CA 1
ATOM 763 C C . LEU A 1 101 ? 12.779 26.771 27.506 1.00 16.22 101 LEU A C 1
ATOM 764 O O . LEU A 1 101 ? 13.007 26.977 28.704 1.00 14.30 101 LEU A O 1
ATOM 769 N N . LEU A 1 102 ? 12.251 27.690 26.700 1.00 13.59 102 LEU A N 1
ATOM 770 C CA . LEU A 1 102 ? 11.743 28.952 27.208 1.00 11.23 102 LEU A CA 1
ATOM 771 C C . LEU A 1 102 ? 10.261 28.609 27.099 1.00 15.42 102 LEU A C 1
ATOM 772 O O . LEU A 1 102 ? 9.773 28.314 26.010 1.00 15.02 102 LEU A O 1
ATOM 777 N N . GLU A 1 103 ? 9.562 28.625 28.223 1.00 12.65 103 GLU A N 1
ATOM 778 C CA . GLU A 1 103 ? 8.156 28.256 28.239 1.00 12.97 103 GLU A CA 1
ATOM 779 C C . GLU A 1 103 ? 7.219 29.454 28.293 1.00 12.90 103 GLU A C 1
ATOM 780 O O . GLU A 1 103 ? 7.296 30.286 29.198 1.00 14.96 103 GLU A O 1
ATOM 786 N N . LEU A 1 104 ? 6.342 29.549 27.305 1.00 14.26 104 LEU A N 1
ATOM 787 C CA . LEU A 1 104 ? 5.386 30.647 27.280 1.00 14.80 104 LEU A CA 1
ATOM 788 C C . LEU A 1 104 ? 4.258 30.296 28.248 1.00 16.83 104 LEU A C 1
ATOM 789 O O . LEU A 1 104 ? 3.375 29.491 27.938 1.00 20.56 104 LEU A O 1
ATOM 794 N N . LYS A 1 105 ? 4.305 30.896 29.431 1.00 16.80 105 LYS A N 1
ATOM 795 C CA . LYS A 1 105 ? 3.315 30.643 30.475 1.00 19.36 105 LYS A CA 1
ATOM 796 C C . LYS A 1 105 ? 2.030 31.455 30.337 1.00 20.87 105 LYS A C 1
ATOM 797 O O . LYS A 1 105 ? 0.963 31.032 30.796 1.00 20.07 105 LYS A O 1
ATOM 803 N N . LYS A 1 106 ? 2.135 32.627 29.726 1.00 20.99 106 LYS A N 1
ATOM 804 C CA . LYS A 1 106 ? 0.970 33.487 29.521 1.00 20.34 106 LYS A CA 1
ATOM 805 C C . LYS A 1 106 ? 1.129 34.174 28.178 1.00 16.91 106 LYS A C 1
ATOM 806 O O . LYS A 1 106 ? 2.201 34.695 27.857 1.00 16.85 106 LYS A O 1
ATOM 812 N N . GLY A 1 107 ? 0.059 34.168 27.396 1.00 17.72 107 GLY A N 1
ATOM 813 C CA . GLY A 1 107 ? 0.103 34.751 26.071 1.00 18.83 107 GLY A CA 1
ATOM 814 C C . GLY A 1 107 ? 0.085 33.598 25.081 1.00 19.09 107 GLY A C 1
ATOM 815 O O . GLY A 1 107 ? 0.292 32.442 25.463 1.00 22.35 107 GLY A O 1
ATOM 816 N N . THR A 1 108 ? -0.162 33.895 23.813 1.00 22.51 108 THR A N 1
ATOM 817 C CA . THR A 1 108 ? -0.208 32.854 22.797 1.00 23.50 108 THR A CA 1
ATOM 818 C C . THR A 1 108 ? 0.813 33.078 21.699 1.00 23.74 108 THR A C 1
ATOM 819 O O . THR A 1 108 ? 1.176 34.214 21.393 1.00 22.15 108 THR A O 1
ATOM 823 N N . ILE A 1 109 ? 1.263 31.981 21.102 1.00 25.39 109 ILE A N 1
ATOM 824 C CA . ILE A 1 109 ? 2.216 32.031 20.005 1.00 26.71 109 ILE A CA 1
ATOM 825 C C . ILE A 1 109 ? 1.612 32.849 18.871 1.00 27.23 109 ILE A C 1
ATOM 826 O O . ILE A 1 109 ? 2.293 33.646 18.232 1.00 25.85 109 ILE A O 1
ATOM 831 N N . ALA A 1 110 ? 0.324 32.643 18.617 1.00 25.82 110 ALA A N 1
ATOM 832 C CA . ALA A 1 110 ? -0.354 33.373 17.555 1.00 21.81 110 ALA A CA 1
ATOM 833 C C . ALA A 1 110 ? -0.177 34.878 17.741 1.00 22.91 110 ALA A C 1
ATOM 834 O O . ALA A 1 110 ? 0.039 35.609 16.776 1.00 21.60 110 ALA A O 1
ATOM 836 N N . ALA A 1 111 ? -0.259 35.341 18.984 1.00 17.91 111 ALA A N 1
ATOM 837 C CA . ALA A 1 111 ? -0.113 36.764 19.260 1.00 18.51 111 ALA A CA 1
ATOM 838 C C . ALA A 1 111 ? 1.342 37.227 19.226 1.00 19.92 111 ALA A C 1
ATOM 839 O O . ALA A 1 111 ? 1.630 38.379 18.882 1.00 21.58 111 ALA A O 1
ATOM 841 N N . LEU A 1 112 ? 2.258 36.323 19.555 1.00 19.15 112 LEU A N 1
ATOM 842 C CA . LEU A 1 112 ? 3.680 36.649 19.599 1.00 21.20 112 LEU A CA 1
ATOM 843 C C . LEU A 1 112 ? 4.438 36.418 18.294 1.00 24.57 112 LEU A C 1
ATOM 844 O O . LEU A 1 112 ? 5.409 37.120 18.002 1.00 22.04 112 LEU A O 1
ATOM 849 N N . ALA A 1 113 ? 4.002 35.429 17.516 1.00 24.03 113 ALA A N 1
ATOM 850 C CA . ALA A 1 113 ? 4.662 35.093 16.254 1.00 25.46 113 ALA A CA 1
ATOM 851 C C . ALA A 1 113 ? 5.005 36.280 15.345 1.00 25.98 113 ALA A C 1
ATOM 852 O O . ALA A 1 113 ? 6.122 36.370 14.830 1.00 24.45 113 ALA A O 1
ATOM 854 N N . PRO A 1 114 ? 4.048 37.201 15.127 1.00 23.14 114 PRO A N 1
ATOM 855 C CA . PRO A 1 114 ? 4.283 38.370 14.271 1.00 21.34 114 PRO A CA 1
ATOM 856 C C . PRO A 1 114 ? 5.410 39.282 14.755 1.00 19.52 114 PRO A C 1
ATOM 857 O O . PRO A 1 114 ? 5.925 40.090 13.988 1.00 20.02 114 PRO A O 1
ATOM 861 N N . TYR A 1 115 ? 5.788 39.149 16.025 1.00 15.99 115 TYR A N 1
ATOM 862 C CA . TYR A 1 115 ? 6.846 39.982 16.593 1.00 17.17 115 TYR A CA 1
ATOM 863 C C . TYR A 1 115 ? 8.159 39.258 16.823 1.00 17.02 115 TYR A C 1
ATOM 864 O O . TYR A 1 115 ? 8.921 39.614 17.719 1.00 17.12 115 TYR A O 1
ATOM 873 N N . ALA A 1 116 ? 8.421 38.247 16.007 1.00 18.13 116 ALA A N 1
ATOM 874 C CA . ALA A 1 116 ? 9.648 37.468 16.118 1.00 19.44 116 ALA A CA 1
ATOM 875 C C . ALA A 1 116 ? 10.913 38.335 16.060 1.00 16.42 116 ALA A C 1
ATOM 876 O O . ALA A 1 116 ? 11.870 38.097 16.796 1.00 14.89 116 ALA A O 1
ATOM 878 N N . GLN A 1 117 ? 10.924 39.348 15.199 1.00 16.71 117 GLN A N 1
ATOM 879 C CA . GLN A 1 117 ? 12.097 40.195 15.095 1.00 16.65 117 GLN A CA 1
ATOM 880 C C . GLN A 1 117 ? 12.306 41.009 16.379 1.00 15.47 117 GLN A C 1
ATOM 881 O O . GLN A 1 117 ? 13.437 41.214 16.820 1.00 14.06 117 GLN A O 1
ATOM 887 N N . ALA A 1 118 ? 11.215 41.487 16.967 1.00 16.92 118 ALA A N 1
ATOM 888 C CA . ALA A 1 118 ? 11.311 42.257 18.202 1.00 18.17 118 ALA A CA 1
ATOM 889 C C . ALA A 1 118 ? 11.900 41.346 19.282 1.00 19.57 118 ALA A C 1
ATOM 890 O O . ALA A 1 118 ? 12.726 41.778 20.090 1.00 18.96 118 ALA A O 1
ATOM 892 N N . ALA A 1 119 ? 11.479 40.082 19.286 1.00 15.76 119 ALA A N 1
ATOM 893 C CA . ALA A 1 119 ? 11.976 39.119 20.265 1.00 17.48 119 ALA A CA 1
ATOM 894 C C . ALA A 1 119 ? 13.478 38.906 20.062 1.00 12.71 119 ALA A C 1
ATOM 895 O O . ALA A 1 119 ? 14.255 38.886 21.022 1.00 13.91 119 ALA A O 1
ATOM 897 N N . GLN A 1 120 ? 13.886 38.738 18.808 1.00 12.71 120 GLN A N 1
ATOM 898 C CA . GLN A 1 120 ? 15.296 38.546 18.499 1.00 14.26 120 GLN A CA 1
ATOM 899 C C . GLN A 1 120 ? 16.091 39.758 18.984 1.00 18.12 120 GLN A C 1
ATOM 900 O O . GLN A 1 120 ? 17.178 39.616 19.553 1.00 16.57 120 GLN A O 1
ATOM 906 N N . GLU A 1 121 ? 15.545 40.956 18.777 1.00 17.26 121 GLU A N 1
ATOM 907 C CA . GLU A 1 121 ? 16.235 42.166 19.213 1.00 15.18 121 GLU A CA 1
ATOM 908 C C . GLU A 1 121 ? 16.268 42.300 20.740 1.00 17.43 121 GLU A C 1
ATOM 909 O O . GLU A 1 121 ? 17.279 42.722 21.308 1.00 15.32 121 GLU A O 1
ATOM 915 N N . LEU A 1 122 ? 15.167 41.953 21.402 1.00 15.85 122 LEU A N 1
ATOM 916 C CA . LEU A 1 122 ? 15.114 42.020 22.865 1.00 15.51 122 LEU A CA 1
ATOM 917 C C . LEU A 1 122 ? 16.277 41.226 23.425 1.00 14.64 122 LEU A C 1
ATOM 918 O O . LEU A 1 122 ? 16.986 41.670 24.337 1.00 14.15 122 LEU A O 1
ATOM 923 N N . VAL A 1 123 ? 16.470 40.034 22.872 1.00 13.95 123 VAL A N 1
ATOM 924 C CA . VAL A 1 123 ? 17.539 39.157 23.321 1.00 15.43 123 VAL A CA 1
ATOM 925 C C . VAL A 1 123 ? 18.924 39.689 22.946 1.00 16.77 123 VAL A C 1
ATOM 926 O O . VAL A 1 123 ? 19.850 39.652 23.762 1.00 16.67 123 VAL A O 1
ATOM 930 N N . LYS A 1 124 ? 19.069 40.182 21.721 1.00 16.85 124 LYS A N 1
ATOM 931 C CA . LYS A 1 124 ? 20.355 40.726 21.287 1.00 18.56 124 LYS A CA 1
ATOM 932 C C . LYS A 1 124 ? 20.751 41.902 22.175 1.00 18.22 124 LYS A C 1
ATOM 933 O O . LYS A 1 124 ? 21.923 42.052 22.527 1.00 18.95 124 LYS A O 1
ATOM 939 N N . VAL A 1 125 ? 19.783 42.741 22.542 1.00 16.34 125 VAL A N 1
ATOM 940 C CA . VAL A 1 125 ? 20.080 43.886 23.400 1.00 18.37 125 VAL A CA 1
ATOM 941 C C . VAL A 1 125 ? 20.466 43.429 24.808 1.00 18.73 125 VAL A C 1
ATOM 942 O O . VAL A 1 125 ? 21.399 43.968 25.410 1.00 21.35 125 VAL A O 1
ATOM 946 N N . ALA A 1 126 ? 19.757 42.428 25.325 1.00 17.48 126 ALA A N 1
ATOM 947 C CA . ALA A 1 126 ? 20.035 41.911 26.662 1.00 19.51 126 ALA A CA 1
ATOM 948 C C . ALA A 1 126 ? 21.491 41.472 26.752 1.00 20.53 126 ALA A C 1
ATOM 949 O O . ALA A 1 126 ? 22.168 41.717 27.751 1.00 20.08 126 ALA A O 1
ATOM 951 N N . ARG A 1 127 ? 21.964 40.830 25.690 1.00 24.32 127 ARG A N 1
ATOM 952 C CA . ARG A 1 127 ? 23.333 40.333 25.630 1.00 27.35 127 ARG A CA 1
ATOM 953 C C . ARG A 1 127 ? 24.383 41.439 25.775 1.00 32.10 127 ARG A C 1
ATOM 954 O O . ARG A 1 127 ? 25.484 41.188 26.271 1.00 26.63 127 ARG A O 1
ATOM 962 N N . GLU A 1 128 ? 24.033 42.656 25.361 1.00 29.89 128 GLU A N 1
ATOM 963 C CA . GLU A 1 128 ? 24.957 43.792 25.418 1.00 33.07 128 GLU A CA 1
ATOM 964 C C . GLU A 1 128 ? 24.894 44.616 26.701 1.00 32.94 128 GLU A C 1
ATOM 965 O O . GLU A 1 128 ? 25.584 45.634 26.831 1.00 35.28 128 GLU A O 1
ATOM 971 N N . VAL A 1 129 ? 24.073 44.182 27.648 1.00 28.69 129 VAL A N 1
ATOM 972 C CA . VAL A 1 129 ? 23.953 44.884 28.916 1.00 27.19 129 VAL A CA 1
ATOM 973 C C . VAL A 1 129 ? 25.124 44.495 29.807 1.00 32.88 129 VAL A C 1
ATOM 974 O O . VAL A 1 129 ? 25.467 43.320 29.906 1.00 30.95 129 VAL A O 1
ATOM 978 N N . ALA A 1 130 ? 25.732 45.486 30.451 1.00 38.42 130 ALA A N 1
ATOM 979 C CA . ALA A 1 130 ? 26.869 45.240 31.333 1.00 41.01 130 ALA A CA 1
ATOM 980 C C . ALA A 1 130 ? 26.483 44.260 32.430 1.00 46.51 130 ALA A C 1
ATOM 981 O O . ALA A 1 130 ? 27.123 43.187 32.506 1.00 49.85 130 ALA A O 1
ATOM 992 N N . GLU B 1 2 ? 2.218 11.512 14.135 1.00 30.02 2 GLU B N 1
ATOM 993 C CA . GLU B 1 2 ? 2.252 10.067 14.003 1.00 30.19 2 GLU B CA 1
ATOM 994 C C . GLU B 1 2 ? 3.386 9.522 14.849 1.00 27.00 2 GLU B C 1
ATOM 995 O O . GLU B 1 2 ? 4.495 10.063 14.858 1.00 22.15 2 GLU B O 1
ATOM 1001 N N . LEU B 1 3 ? 3.091 8.448 15.566 1.00 26.13 3 LEU B N 1
ATOM 1002 C CA . LEU B 1 3 ? 4.055 7.816 16.449 1.00 24.36 3 LEU B CA 1
ATOM 1003 C C . LEU B 1 3 ? 5.462 7.658 15.873 1.00 24.58 3 LEU B C 1
ATOM 1004 O O . LEU B 1 3 ? 5.645 7.161 14.763 1.00 27.80 3 LEU B O 1
ATOM 1009 N N . PHE B 1 4 ? 6.447 8.098 16.647 1.00 24.47 4 PHE B N 1
ATOM 1010 C CA . PHE B 1 4 ? 7.858 7.987 16.293 1.00 26.01 4 PHE B CA 1
ATOM 1011 C C . PHE B 1 4 ? 8.346 8.732 15.053 1.00 26.19 4 PHE B C 1
ATOM 1012 O O . PHE B 1 4 ? 9.480 8.523 14.616 1.00 31.42 4 PHE B O 1
ATOM 1020 N N . THR B 1 5 ? 7.507 9.594 14.484 1.00 23.46 5 THR B N 1
ATOM 1021 C CA . THR B 1 5 ? 7.928 10.375 13.324 1.00 23.10 5 THR B CA 1
ATOM 1022 C C . THR B 1 5 ? 8.666 11.585 13.877 1.00 19.83 5 THR B C 1
ATOM 1023 O O . THR B 1 5 ? 8.700 11.785 15.086 1.00 14.64 5 THR B O 1
ATOM 1027 N N . GLU B 1 6 ? 9.240 12.390 12.992 1.00 17.89 6 GLU B N 1
ATOM 1028 C CA . GLU B 1 6 ? 9.961 13.594 13.395 1.00 17.74 6 GLU B CA 1
ATOM 1029 C C . GLU B 1 6 ? 9.030 14.541 14.142 1.00 17.36 6 GLU B C 1
ATOM 1030 O O . GLU B 1 6 ? 9.416 15.146 15.139 1.00 15.03 6 GLU B O 1
ATOM 1036 N N . ALA B 1 7 ? 7.799 14.669 13.649 1.00 20.44 7 ALA B N 1
ATOM 1037 C CA . ALA B 1 7 ? 6.821 15.544 14.283 1.00 17.08 7 ALA B CA 1
ATOM 1038 C C . ALA B 1 7 ? 6.532 15.071 15.704 1.00 14.43 7 ALA B C 1
ATOM 1039 O O . ALA B 1 7 ? 6.354 15.880 16.614 1.00 17.02 7 ALA B O 1
ATOM 1041 N N . TRP B 1 8 ? 6.483 13.757 15.895 1.00 15.46 8 TRP B N 1
ATOM 1042 C CA . TRP B 1 8 ? 6.225 13.201 17.215 1.00 13.59 8 TRP B CA 1
ATOM 1043 C C . TRP B 1 8 ? 7.416 13.497 18.132 1.00 12.79 8 TRP B C 1
ATOM 1044 O O . TRP B 1 8 ? 7.246 13.849 19.298 1.00 12.99 8 TRP B O 1
ATOM 1055 N N . ALA B 1 9 ? 8.618 13.330 17.599 1.00 12.62 9 ALA B N 1
ATOM 1056 C CA . ALA B 1 9 ? 9.842 13.589 18.362 1.00 13.64 9 ALA B CA 1
ATOM 1057 C C . ALA B 1 9 ? 9.851 15.032 18.863 1.00 13.33 9 ALA B C 1
ATOM 1058 O O . ALA B 1 9 ? 10.160 15.299 20.025 1.00 11.78 9 ALA B O 1
ATOM 1060 N N . GLN B 1 10 ? 9.521 15.962 17.975 1.00 11.48 10 GLN B N 1
ATOM 1061 C CA . GLN B 1 10 ? 9.484 17.372 18.329 1.00 15.00 10 GLN B CA 1
ATOM 1062 C C . GLN B 1 10 ? 8.439 17.649 19.412 1.00 14.55 10 GLN B C 1
ATOM 1063 O O . GLN B 1 10 ? 8.684 18.421 20.345 1.00 9.15 10 GLN B O 1
ATOM 1069 N N . ALA B 1 11 ? 7.269 17.023 19.276 1.00 12.45 11 ALA B N 1
ATOM 1070 C CA . ALA B 1 11 ? 6.183 17.201 20.236 1.00 14.00 11 ALA B CA 1
ATOM 1071 C C . ALA B 1 11 ? 6.565 16.650 21.607 1.00 14.80 11 ALA B C 1
ATOM 1072 O O . ALA B 1 11 ? 6.239 17.238 22.639 1.00 14.61 11 ALA B O 1
ATOM 1074 N N . TYR B 1 12 ? 7.263 15.518 21.606 1.00 15.97 12 TYR B N 1
ATOM 1075 C CA . TYR B 1 12 ? 7.701 14.860 22.834 1.00 11.94 12 TYR B CA 1
ATOM 1076 C C . TYR B 1 12 ? 8.729 15.723 23.563 1.00 14.61 12 TYR B C 1
ATOM 1077 O O . TYR B 1 12 ? 8.688 15.867 24.787 1.00 12.10 12 TYR B O 1
ATOM 1086 N N . CYS B 1 13 ? 9.652 16.309 22.808 1.00 12.26 13 CYS B N 1
ATOM 1087 C CA . CYS B 1 13 ? 10.682 17.148 23.409 1.00 14.44 13 CYS B CA 1
ATOM 1088 C C . CYS B 1 13 ? 10.038 18.324 24.122 1.00 11.29 13 CYS B C 1
ATOM 1089 O O . CYS B 1 13 ? 10.406 18.660 25.252 1.00 13.25 13 CYS B O 1
ATOM 1092 N N . ARG B 1 14 ? 9.059 18.929 23.460 1.00 12.28 14 ARG B N 1
ATOM 1093 C CA . ARG B 1 14 ? 8.331 20.064 24.008 1.00 13.58 14 ARG B CA 1
ATOM 1094 C C . ARG B 1 14 ? 7.566 19.648 25.259 1.00 11.27 14 ARG B C 1
ATOM 1095 O O . ARG B 1 14 ? 7.613 20.342 26.273 1.00 13.98 14 ARG B O 1
ATOM 1103 N N . LYS B 1 15 ? 6.885 18.504 25.198 1.00 12.46 15 LYS B N 1
ATOM 1104 C CA . LYS B 1 15 ? 6.124 18.018 26.348 1.00 14.18 15 LYS B CA 1
ATOM 1105 C C . LYS B 1 15 ? 7.016 17.741 27.550 1.00 14.72 15 LYS B C 1
ATOM 1106 O O . LYS B 1 15 ? 6.626 17.980 28.700 1.00 15.73 15 LYS B O 1
ATOM 1112 N N . LEU B 1 16 ? 8.214 17.226 27.292 1.00 13.05 16 LEU B N 1
ATOM 1113 C CA . LEU B 1 16 ? 9.147 16.950 28.361 1.00 11.68 16 LEU B CA 1
ATOM 1114 C C . LEU B 1 16 ? 9.573 18.271 28.994 1.00 12.74 16 LEU B C 1
ATOM 1115 O O . LEU B 1 16 ? 9.729 18.365 30.213 1.00 13.32 16 LEU B O 1
ATOM 1120 N N . ASN B 1 17 ? 9.763 19.299 28.170 1.00 11.52 17 ASN B N 1
ATOM 1121 C CA . ASN B 1 17 ? 10.172 20.589 28.708 1.00 12.72 17 ASN B CA 1
ATOM 1122 C C . ASN B 1 17 ? 9.060 21.242 29.514 1.00 12.78 17 ASN B C 1
ATOM 1123 O O . ASN B 1 17 ? 9.328 22.061 30.385 1.00 15.21 17 ASN B O 1
ATOM 1128 N N . GLU B 1 18 ? 7.817 20.864 29.231 1.00 14.46 18 GLU B N 1
ATOM 1129 C CA . GLU B 1 18 ? 6.679 21.428 29.941 1.00 18.45 18 GLU B CA 1
ATOM 1130 C C . GLU B 1 18 ? 6.313 20.588 31.165 1.00 20.36 18 GLU B C 1
ATOM 1131 O O . GLU B 1 18 ? 5.455 20.981 31.950 1.00 21.32 18 GLU B O 1
ATOM 1137 N N . SER B 1 19 ? 6.981 19.448 31.334 1.00 15.88 19 SER B N 1
ATOM 1138 C CA . SER B 1 19 ? 6.711 18.554 32.462 1.00 16.65 19 SER B CA 1
ATOM 1139 C C . SER B 1 19 ? 7.561 18.852 33.693 1.00 15.12 19 SER B C 1
ATOM 1140 O O . SER B 1 19 ? 8.752 18.564 33.727 1.00 18.85 19 SER B O 1
ATOM 1143 N N . GLU B 1 20 ? 6.944 19.426 34.716 1.00 17.21 20 GLU B N 1
ATOM 1144 C CA . GLU B 1 20 ? 7.682 19.724 35.928 1.00 21.44 20 GLU B CA 1
ATOM 1145 C C . GLU B 1 20 ? 8.124 18.436 36.624 1.00 21.87 20 GLU B C 1
ATOM 1146 O O . GLU B 1 20 ? 9.211 18.379 37.203 1.00 20.67 20 GLU B O 1
ATOM 1152 N N . ALA B 1 21 ? 7.295 17.398 36.542 1.00 21.15 21 ALA B N 1
ATOM 1153 C CA . ALA B 1 21 ? 7.625 16.118 37.170 1.00 18.49 21 ALA B CA 1
ATOM 1154 C C . ALA B 1 21 ? 8.874 15.503 36.546 1.00 18.21 21 ALA B C 1
ATOM 1155 O O . ALA B 1 21 ? 9.740 14.974 37.256 1.00 18.27 21 ALA B O 1
ATOM 1157 N N . TYR B 1 22 ? 8.981 15.554 35.219 1.00 19.17 22 TYR B N 1
ATOM 1158 C CA . TYR B 1 22 ? 10.170 15.012 34.581 1.00 18.90 22 TYR B CA 1
ATOM 1159 C C . TYR B 1 22 ? 11.378 15.897 34.905 1.00 15.98 22 TYR B C 1
ATOM 1160 O O . TYR B 1 22 ? 12.475 15.403 35.173 1.00 15.55 22 TYR B O 1
ATOM 1169 N N . ARG B 1 23 ? 11.159 17.206 34.867 1.00 15.62 23 ARG B N 1
ATOM 1170 C CA . ARG B 1 23 ? 12.214 18.169 35.128 1.00 19.21 23 ARG B CA 1
ATOM 1171 C C . ARG B 1 23 ? 12.862 17.902 36.483 1.00 21.61 23 ARG B C 1
ATOM 1172 O O . ARG B 1 23 ? 14.080 17.892 36.609 1.00 21.42 23 ARG B O 1
ATOM 1180 N N . LYS B 1 24 ? 12.038 17.662 37.492 1.00 22.89 24 LYS B N 1
ATOM 1181 C CA . LYS B 1 24 ? 12.555 17.403 38.827 1.00 20.82 24 LYS B CA 1
ATOM 1182 C C . LYS B 1 24 ? 13.233 16.043 38.941 1.00 21.43 24 LYS B C 1
ATOM 1183 O O . LYS B 1 24 ? 14.284 15.919 39.569 1.00 26.65 24 LYS B O 1
ATOM 1189 N N . ALA B 1 25 ? 12.647 15.027 38.320 1.00 20.61 25 ALA B N 1
ATOM 1190 C CA . ALA B 1 25 ? 13.209 13.684 38.373 1.00 20.76 25 ALA B CA 1
ATOM 1191 C C . ALA B 1 25 ? 14.544 13.567 37.637 1.00 21.09 25 ALA B C 1
ATOM 1192 O O . ALA B 1 25 ? 15.416 12.794 38.037 1.00 21.92 25 ALA B O 1
ATOM 1194 N N . ALA B 1 26 ? 14.705 14.333 36.562 1.00 19.38 26 ALA B N 1
ATOM 1195 C CA . ALA B 1 26 ? 15.932 14.281 35.770 1.00 16.66 26 ALA B CA 1
ATOM 1196 C C . ALA B 1 26 ? 16.843 15.493 35.980 1.00 15.89 26 ALA B C 1
ATOM 1197 O O . ALA B 1 26 ? 17.705 15.788 35.147 1.00 19.97 26 ALA B O 1
ATOM 1199 N N . SER B 1 27 ? 16.665 16.176 37.107 1.00 22.84 27 SER B N 1
ATOM 1200 C CA . SER B 1 27 ? 17.445 17.374 37.422 1.00 22.88 27 SER B CA 1
ATOM 1201 C C . SER B 1 27 ? 18.957 17.241 37.235 1.00 23.78 27 SER B C 1
ATOM 1202 O O . SER B 1 27 ? 19.619 18.200 36.850 1.00 23.16 27 SER B O 1
ATOM 1205 N N . THR B 1 28 ? 19.505 16.060 37.495 1.00 23.45 28 THR B N 1
ATOM 1206 C CA . THR B 1 28 ? 20.945 15.863 37.358 1.00 23.72 28 THR B CA 1
ATOM 1207 C C . THR B 1 28 ? 21.314 14.989 36.167 1.00 26.76 28 THR B C 1
ATOM 1208 O O . THR B 1 28 ? 22.489 14.677 35.948 1.00 25.20 28 THR B O 1
ATOM 1212 N N . TRP B 1 29 ? 20.311 14.585 35.398 1.00 20.88 29 TRP B N 1
ATOM 1213 C CA . TRP B 1 29 ? 20.563 13.740 34.243 1.00 21.60 29 TRP B CA 1
ATOM 1214 C C . TRP B 1 29 ? 21.396 14.423 33.168 1.00 18.93 29 TRP B C 1
ATOM 1215 O O . TRP B 1 29 ? 21.178 15.589 32.850 1.00 23.17 29 TRP B O 1
ATOM 1226 N N . GLU B 1 30 ? 22.352 13.682 32.613 1.00 20.92 30 GLU B N 1
ATOM 1227 C CA . GLU B 1 30 ? 23.200 14.190 31.542 1.00 20.69 30 GLU B CA 1
ATOM 1228 C C . GLU B 1 30 ? 23.454 13.089 30.514 1.00 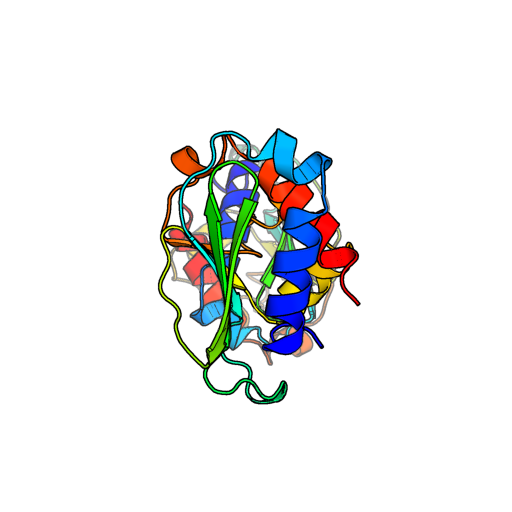23.87 30 GLU B C 1
ATOM 1229 O O . GLU B 1 30 ? 23.943 12.017 30.857 1.00 28.01 30 GLU B O 1
ATOM 1235 N N . GLY B 1 31 ? 23.109 13.348 29.255 1.00 21.75 31 GLY B N 1
ATOM 1236 C CA . GLY B 1 31 ? 23.348 12.361 28.219 1.00 19.91 31 GLY B CA 1
ATOM 1237 C C . GLY B 1 31 ? 22.219 12.178 27.223 1.00 18.87 31 GLY B C 1
ATOM 1238 O O . GLY B 1 31 ? 21.050 12.326 27.570 1.00 19.95 31 GLY B O 1
ATOM 1239 N N . SER B 1 32 ? 22.581 11.862 25.982 1.00 16.03 32 SER B N 1
ATOM 1240 C CA . SER B 1 32 ? 21.598 11.634 24.928 1.00 17.93 32 SER B CA 1
ATOM 1241 C C . SER B 1 32 ? 21.002 10.233 25.069 1.00 17.64 32 SER B C 1
ATOM 1242 O O . SER B 1 32 ? 21.655 9.309 25.555 1.00 16.80 32 SER B O 1
ATOM 1245 N N . LEU B 1 33 ? 19.750 10.087 24.651 1.00 14.33 33 LEU B N 1
ATOM 1246 C CA . LEU B 1 33 ? 19.047 8.816 24.759 1.00 13.39 33 LEU B CA 1
ATOM 1247 C C . LEU B 1 33 ? 18.263 8.536 23.487 1.00 14.43 33 LEU B C 1
ATOM 1248 O O . LEU B 1 33 ? 17.534 9.395 23.001 1.00 15.12 33 LEU B O 1
ATOM 1253 N N . ALA B 1 34 ? 18.413 7.328 22.964 1.00 13.91 34 ALA B N 1
ATOM 1254 C CA . ALA B 1 34 ? 17.704 6.944 21.754 1.00 11.11 34 ALA B CA 1
ATOM 1255 C C . ALA B 1 34 ? 16.720 5.835 22.082 1.00 12.01 34 ALA B C 1
ATOM 1256 O O . ALA B 1 34 ? 17.064 4.857 22.758 1.00 15.02 34 ALA B O 1
ATOM 1258 N N . LEU B 1 35 ? 15.484 6.009 21.627 1.00 15.10 35 LEU B N 1
ATOM 1259 C CA . LEU B 1 35 ? 14.445 5.012 21.819 1.00 12.81 35 LEU B CA 1
ATOM 1260 C C . LEU B 1 35 ? 14.325 4.430 20.416 1.00 12.69 35 LEU B C 1
ATOM 1261 O O . LEU B 1 35 ? 13.797 5.068 19.504 1.00 13.05 35 LEU B O 1
ATOM 1266 N N . ALA B 1 36 ? 14.855 3.227 20.244 1.00 12.27 36 ALA B N 1
ATOM 1267 C CA . ALA B 1 36 ? 14.873 2.581 18.942 1.00 12.83 36 ALA B CA 1
ATOM 1268 C C . ALA B 1 36 ? 13.873 1.456 18.763 1.00 13.30 36 ALA B C 1
ATOM 1269 O O . ALA B 1 36 ? 13.729 0.580 19.617 1.00 14.06 36 ALA B O 1
ATOM 1271 N N . VAL B 1 37 ? 13.185 1.493 17.629 1.00 13.39 37 VAL B N 1
ATOM 1272 C CA . VAL B 1 37 ? 12.218 0.467 17.280 1.00 14.79 37 VAL B CA 1
ATOM 1273 C C . VAL B 1 37 ? 12.898 -0.429 16.250 1.00 14.13 37 VAL B C 1
ATOM 1274 O O . VAL B 1 37 ? 13.316 0.035 15.193 1.00 17.69 37 VAL B O 1
ATOM 1278 N N . ARG B 1 38 ? 13.006 -1.712 16.562 1.00 16.08 38 ARG B N 1
ATOM 1279 C CA . ARG B 1 38 ? 13.655 -2.642 15.655 1.00 20.62 38 ARG B CA 1
ATOM 1280 C C . ARG B 1 38 ? 12.950 -2.774 14.315 1.00 22.14 38 ARG B C 1
ATOM 1281 O O . ARG B 1 38 ? 11.745 -2.520 14.201 1.00 20.25 38 ARG B O 1
ATOM 1289 N N . PRO B 1 39 ? 13.711 -3.142 13.267 1.00 25.76 39 PRO B N 1
ATOM 1290 C CA . PRO B 1 39 ? 13.176 -3.311 11.919 1.00 28.51 39 PRO B CA 1
ATOM 1291 C C . PRO B 1 39 ? 11.811 -3.985 11.944 1.00 32.06 39 PRO B C 1
ATOM 1292 O O . PRO B 1 39 ? 11.639 -5.069 12.506 1.00 27.10 39 PRO B O 1
ATOM 1296 N N . ASP B 1 40 ? 10.839 -3.319 11.338 1.00 28.61 40 ASP B N 1
ATOM 1297 C CA . ASP B 1 40 ? 9.483 -3.830 11.290 1.00 27.10 40 ASP B CA 1
ATOM 1298 C C . ASP B 1 40 ? 8.851 -3.326 9.996 1.00 27.33 40 ASP B C 1
ATOM 1299 O O . ASP B 1 40 ? 8.272 -2.234 9.951 1.00 21.96 40 ASP B O 1
ATOM 1304 N N . PRO B 1 41 ? 8.981 -4.114 8.914 1.00 29.32 41 PRO B N 1
ATOM 1305 C CA . PRO B 1 41 ? 8.436 -3.778 7.594 1.00 33.12 41 PRO B CA 1
ATOM 1306 C C . PRO B 1 41 ? 6.962 -3.403 7.623 1.00 33.57 41 PRO B C 1
ATOM 1307 O O . PRO B 1 41 ? 6.583 -2.314 7.194 1.00 37.16 41 PRO B O 1
ATOM 1311 N N . LYS B 1 42 ? 6.136 -4.315 8.125 1.00 40.72 42 LYS B N 1
ATOM 1312 C CA . LYS B 1 42 ? 4.694 -4.096 8.205 1.00 41.51 42 LYS B CA 1
ATOM 1313 C C . LYS B 1 42 ? 4.331 -2.801 8.928 1.00 41.78 42 LYS B C 1
ATOM 1314 O O . LYS B 1 42 ? 3.229 -2.271 8.760 1.00 39.14 42 LYS B O 1
ATOM 1320 N N . ALA B 1 43 ? 5.264 -2.301 9.734 1.00 32.60 43 ALA B N 1
ATOM 1321 C CA . ALA B 1 43 ? 5.050 -1.085 10.504 1.00 35.71 43 ALA B CA 1
ATOM 1322 C C . ALA B 1 43 ? 5.614 0.143 9.815 1.00 36.27 43 ALA B C 1
ATOM 1323 O O . ALA B 1 43 ? 5.494 1.256 10.331 1.00 37.79 43 ALA B O 1
ATOM 1325 N N . GLY B 1 44 ? 6.227 -0.063 8.652 1.00 34.53 44 GLY B N 1
ATOM 1326 C CA . GLY B 1 44 ? 6.802 1.042 7.909 1.00 33.01 44 GLY B CA 1
ATOM 1327 C C . GLY B 1 44 ? 8.186 1.420 8.400 1.00 36.36 44 GLY B C 1
ATOM 1328 O O . GLY B 1 44 ? 8.695 2.494 8.078 1.00 35.06 44 GLY B O 1
ATOM 1329 N N . PHE B 1 45 ? 8.802 0.538 9.183 1.00 31.95 45 PHE B N 1
ATOM 1330 C CA . PHE B 1 45 ? 10.137 0.795 9.716 1.00 33.10 45 PHE B CA 1
ATOM 1331 C C . PHE B 1 45 ? 11.098 -0.321 9.289 1.00 32.21 45 PHE B C 1
ATOM 1332 O O . PHE B 1 45 ? 11.729 -0.963 10.132 1.00 29.82 45 PHE B O 1
ATOM 1340 N N . PRO B 1 46 ? 11.233 -0.550 7.972 1.00 31.78 46 PRO B N 1
ATOM 1341 C CA . PRO B 1 46 ? 12.106 -1.583 7.395 1.00 30.31 46 PRO B CA 1
ATOM 1342 C C . PRO B 1 46 ? 13.559 -1.589 7.895 1.00 31.96 46 PRO B C 1
ATOM 1343 O O . PRO B 1 46 ? 14.187 -2.643 7.995 1.00 28.16 46 PRO B O 1
ATOM 1347 N N . LYS B 1 47 ? 14.102 -0.416 8.193 1.00 31.60 47 LYS B N 1
ATOM 1348 C CA . LYS B 1 47 ? 15.465 -0.347 8.696 1.00 31.63 47 LYS B CA 1
ATOM 1349 C C . LYS B 1 47 ? 15.408 0.097 10.145 1.00 31.12 47 LYS B C 1
ATOM 1350 O O . LYS B 1 47 ? 16.426 0.457 10.737 1.00 33.36 47 LYS B O 1
ATOM 1356 N N . GLY B 1 48 ? 14.201 0.048 10.708 1.00 20.67 48 GLY B N 1
ATOM 1357 C CA . GLY B 1 48 ? 13.997 0.453 12.088 1.00 24.28 48 GLY B CA 1
ATOM 1358 C C . GLY B 1 48 ? 14.043 1.964 12.177 1.00 23.41 48 GLY B C 1
ATOM 1359 O O . GLY B 1 48 ? 14.511 2.628 11.253 1.00 26.23 48 GLY B O 1
ATOM 1360 N N . VAL B 1 49 ? 13.543 2.520 13.272 1.00 16.76 49 VAL B N 1
ATOM 1361 C CA . VAL B 1 49 ? 13.574 3.964 13.440 1.00 21.01 49 VAL B CA 1
ATOM 1362 C C . VAL B 1 49 ? 13.859 4.240 14.894 1.00 17.16 49 VAL B C 1
ATOM 1363 O O . VAL B 1 49 ? 13.734 3.348 15.730 1.00 18.60 49 VAL B O 1
ATOM 1367 N N . ALA B 1 50 ? 14.244 5.470 15.197 1.00 17.47 50 ALA B N 1
ATOM 1368 C CA . ALA B 1 50 ? 14.526 5.813 16.578 1.00 15.65 50 ALA B CA 1
ATOM 1369 C C . ALA B 1 50 ? 14.338 7.294 16.834 1.00 15.16 50 ALA B C 1
ATOM 1370 O O . ALA B 1 50 ? 14.563 8.135 15.956 1.00 18.04 50 ALA B O 1
ATOM 1372 N N . VAL B 1 51 ? 13.908 7.607 18.047 1.00 12.49 51 VAL B N 1
ATOM 1373 C CA . VAL B 1 51 ? 13.742 8.986 18.456 1.00 11.48 51 VAL B CA 1
ATOM 1374 C C . VAL B 1 51 ? 14.948 9.253 19.352 1.00 11.35 51 VAL B C 1
ATOM 1375 O O . VAL B 1 51 ? 15.153 8.552 20.350 1.00 14.45 51 VAL B O 1
ATOM 1379 N N . VAL B 1 52 ? 15.759 10.233 18.964 1.00 11.58 52 VAL B N 1
ATOM 1380 C CA . VAL B 1 52 ? 16.966 10.577 19.705 1.00 14.82 52 VAL B CA 1
ATOM 1381 C C . VAL B 1 52 ? 16.773 11.881 20.471 1.00 11.19 52 VAL B C 1
ATOM 1382 O O . VAL B 1 52 ? 16.443 12.926 19.889 1.00 13.96 52 VAL B O 1
ATOM 1386 N N . LEU B 1 53 ? 16.973 11.807 21.783 1.00 12.13 53 LEU B N 1
ATOM 1387 C CA . LEU B 1 53 ? 16.780 12.942 22.665 1.00 10.92 53 LEU B CA 1
ATOM 1388 C C . LEU B 1 53 ? 18.071 13.464 23.284 1.00 15.23 53 LEU B C 1
ATOM 1389 O O . LEU B 1 53 ? 18.842 12.703 23.873 1.00 15.10 53 LEU B O 1
ATOM 1394 N N . ASP B 1 54 ? 18.290 14.765 23.139 1.00 14.10 54 ASP B N 1
ATOM 1395 C CA . ASP B 1 54 ? 19.457 15.432 23.711 1.00 17.36 54 ASP B CA 1
ATOM 1396 C C . ASP B 1 54 ? 18.996 15.948 25.077 1.00 16.55 54 ASP B C 1
ATOM 1397 O O . ASP B 1 54 ? 18.618 17.113 25.222 1.00 15.48 54 ASP B O 1
ATOM 1402 N N . LEU B 1 55 ? 19.018 15.066 26.073 1.00 17.19 55 LEU B N 1
ATOM 1403 C CA . LEU B 1 55 ? 18.553 15.409 27.414 1.00 16.83 55 LEU B CA 1
ATOM 1404 C C . LEU B 1 55 ? 19.631 16.000 28.306 1.00 18.73 55 LEU B C 1
ATOM 1405 O O . LEU B 1 55 ? 20.782 15.554 28.290 1.00 20.37 55 LEU B O 1
ATOM 1410 N N . TRP B 1 56 ? 19.240 16.995 29.094 1.00 18.74 56 TRP B N 1
ATOM 1411 C CA . TRP B 1 56 ? 20.176 17.659 29.989 1.00 20.92 56 TRP B CA 1
ATOM 1412 C C . TRP B 1 56 ? 19.521 18.348 31.183 1.00 17.40 56 TRP B C 1
ATOM 1413 O O . TRP B 1 56 ? 18.744 19.287 31.025 1.00 18.95 56 TRP B O 1
ATOM 1424 N N . HIS B 1 57 ? 19.849 17.871 32.379 1.00 21.18 57 HIS B N 1
ATOM 1425 C CA . HIS B 1 57 ? 19.341 18.445 33.624 1.00 23.92 57 HIS B CA 1
ATOM 1426 C C . HIS B 1 57 ? 17.842 18.711 33.705 1.00 25.07 57 HIS B C 1
ATOM 1427 O O . HIS B 1 57 ? 17.423 19.775 34.172 1.00 25.21 57 HIS B O 1
ATOM 1434 N N . GLY B 1 58 ? 17.037 17.754 33.255 1.00 18.88 58 GLY B N 1
ATOM 1435 C CA . GLY B 1 58 ? 15.598 17.912 33.325 1.00 22.37 58 GLY B CA 1
ATOM 1436 C C . GLY B 1 58 ? 14.950 18.539 32.110 1.00 20.27 58 GLY B C 1
ATOM 1437 O O . GLY B 1 58 ? 13.724 18.641 32.047 1.00 19.82 58 GLY B O 1
ATOM 1438 N N . ALA B 1 59 ? 15.765 18.971 31.150 1.00 19.57 59 ALA B N 1
ATOM 1439 C CA . ALA B 1 59 ? 15.252 19.584 29.928 1.00 18.19 59 ALA B CA 1
ATOM 1440 C C . ALA B 1 59 ? 15.573 18.718 28.717 1.00 15.43 59 ALA B C 1
ATOM 1441 O O . ALA B 1 59 ? 16.408 17.801 28.790 1.00 15.10 59 ALA B O 1
ATOM 1443 N N . CYS B 1 60 ? 14.897 19.014 27.610 1.00 11.96 60 CYS B N 1
ATOM 1444 C CA . CYS B 1 60 ? 15.129 18.320 26.351 1.00 10.95 60 CYS B CA 1
ATOM 1445 C C . CYS B 1 60 ? 15.666 19.420 25.432 1.00 12.61 60 CYS B C 1
ATOM 1446 O O . CYS B 1 60 ? 14.929 20.308 25.004 1.00 12.74 60 CYS B O 1
ATOM 1449 N N . ARG B 1 61 ? 16.972 19.383 25.178 1.00 13.67 61 ARG B N 1
ATOM 1450 C CA . ARG B 1 61 ? 17.611 20.388 24.339 1.00 13.25 61 ARG B CA 1
ATOM 1451 C C . ARG B 1 61 ? 17.275 20.223 22.865 1.00 13.87 61 ARG B C 1
ATOM 1452 O O . ARG B 1 61 ? 17.455 21.147 22.073 1.00 18.08 61 ARG B O 1
ATOM 1460 N N . GLY B 1 62 ? 16.804 19.039 22.495 1.00 11.35 62 GLY B N 1
ATOM 1461 C CA . GLY B 1 62 ? 16.455 18.795 21.108 1.00 17.01 62 GLY B CA 1
ATOM 1462 C C . GLY B 1 62 ? 16.072 17.350 20.881 1.00 15.44 62 GLY B C 1
ATOM 1463 O O . GLY B 1 62 ? 16.430 16.481 21.663 1.00 16.44 62 GLY B O 1
ATOM 1464 N N . ALA B 1 63 ? 15.330 17.088 19.811 1.00 16.93 63 ALA B N 1
ATOM 1465 C CA . ALA B 1 63 ? 14.922 15.723 19.505 1.00 18.14 63 ALA B CA 1
ATOM 1466 C C . ALA B 1 63 ? 14.824 15.550 17.998 1.00 21.62 63 ALA B C 1
ATOM 1467 O O . ALA B 1 63 ? 14.582 16.515 17.274 1.00 21.22 63 ALA B O 1
ATOM 1469 N N . LYS B 1 64 ? 15.022 14.321 17.537 1.00 19.24 64 LYS B N 1
ATOM 1470 C CA . LYS B 1 64 ? 14.940 14.010 16.113 1.00 22.01 64 LYS B CA 1
ATOM 1471 C C . LYS B 1 64 ? 14.573 12.547 15.927 1.00 20.44 64 LYS B C 1
ATOM 1472 O O . LYS B 1 64 ? 14.798 11.722 16.814 1.00 19.23 64 LYS B O 1
ATOM 1478 N N . ALA B 1 65 ? 13.980 12.233 14.782 1.00 16.43 65 ALA B N 1
ATOM 1479 C CA . ALA B 1 65 ? 13.634 10.859 14.461 1.00 14.53 65 ALA B CA 1
ATOM 1480 C C . ALA B 1 65 ? 14.602 10.470 13.346 1.00 21.04 65 ALA B C 1
ATOM 1481 O O . ALA B 1 65 ? 14.747 11.198 12.361 1.00 22.15 65 ALA B O 1
ATOM 1483 N N . VAL B 1 66 ? 15.280 9.340 13.513 1.00 19.92 66 VAL B N 1
ATOM 1484 C CA . VAL B 1 66 ? 16.235 8.866 12.521 1.00 21.36 66 VAL B CA 1
ATOM 1485 C C . VAL B 1 66 ? 15.899 7.456 12.050 1.00 21.68 66 VAL B C 1
ATOM 1486 O O . VAL B 1 66 ? 15.247 6.696 12.762 1.00 19.29 66 VAL B O 1
ATOM 1490 N N . GLU B 1 67 ? 16.324 7.117 10.836 1.00 21.91 67 GLU B N 1
ATOM 1491 C CA . GLU B 1 67 ? 16.099 5.774 10.308 1.00 26.72 67 GLU B CA 1
ATOM 1492 C C . GLU B 1 67 ? 17.399 5.012 10.544 1.00 25.23 67 GLU B C 1
ATOM 1493 O O . GLU B 1 67 ? 18.472 5.600 10.519 1.00 27.14 67 GLU B O 1
ATOM 1499 N N . GLY B 1 68 ? 17.307 3.710 10.771 1.00 26.18 68 GLY B N 1
ATOM 1500 C CA . GLY B 1 68 ? 18.513 2.927 10.983 1.00 29.28 68 GLY B CA 1
ATOM 1501 C C . GLY B 1 68 ? 19.133 3.033 12.364 1.00 28.76 68 GLY B C 1
ATOM 1502 O O . GLY B 1 68 ? 18.457 3.369 13.331 1.00 25.53 68 GLY B O 1
ATOM 1503 N N . GLU B 1 69 ? 20.430 2.743 12.448 1.00 27.90 69 GLU B N 1
ATOM 1504 C CA . GLU B 1 69 ? 21.167 2.772 13.710 1.00 29.11 69 GLU B CA 1
ATOM 1505 C C . GLU B 1 69 ? 21.357 4.165 14.303 1.00 28.61 69 GLU B C 1
ATOM 1506 O O . GLU B 1 69 ? 21.998 5.028 13.702 1.00 29.80 69 GLU B O 1
ATOM 1512 N N . ALA B 1 70 ? 20.823 4.373 15.504 1.00 25.46 70 ALA B N 1
ATOM 1513 C CA . ALA B 1 70 ? 20.928 5.675 16.157 1.00 25.57 70 ALA B CA 1
ATOM 1514 C C . ALA B 1 70 ? 22.236 5.876 16.915 1.00 25.87 70 ALA B C 1
ATOM 1515 O O . ALA B 1 70 ? 22.889 4.913 17.316 1.00 25.23 70 ALA B O 1
ATOM 1517 N N . GLU B 1 71 ? 22.611 7.138 17.098 1.00 25.90 71 GLU B N 1
ATOM 1518 C CA . GLU B 1 71 ? 23.821 7.477 17.835 1.00 27.37 71 GLU B CA 1
ATOM 1519 C C . GLU B 1 71 ? 23.384 8.184 19.104 1.00 24.52 71 GLU B C 1
ATOM 1520 O O . GLU B 1 71 ? 22.664 9.181 19.046 1.00 24.93 71 GLU B O 1
ATOM 1526 N N . ALA B 1 72 ? 23.810 7.663 20.247 1.00 19.93 72 ALA B N 1
ATOM 1527 C CA . ALA B 1 72 ? 23.463 8.261 21.526 1.00 22.35 72 ALA B CA 1
ATOM 1528 C C . ALA B 1 72 ? 24.246 7.592 22.639 1.00 19.43 72 ALA B C 1
ATOM 1529 O O . ALA B 1 72 ? 24.755 6.480 22.471 1.00 21.31 72 ALA B O 1
ATOM 1531 N N . ASP B 1 73 ? 24.333 8.278 23.77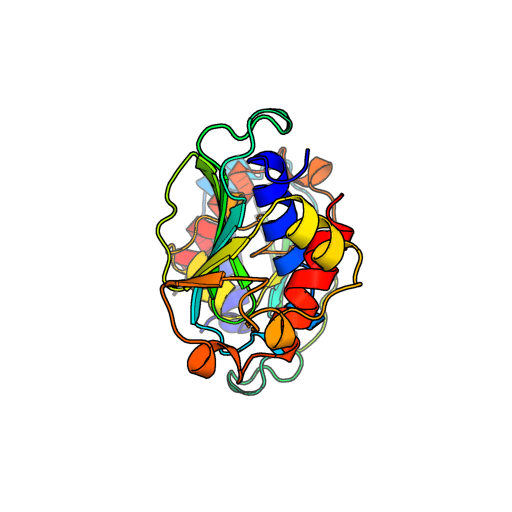5 1.00 21.43 73 ASP B N 1
ATOM 1532 C CA . ASP B 1 73 ? 25.027 7.764 24.951 1.00 22.18 73 ASP B CA 1
ATOM 1533 C C . ASP B 1 73 ? 24.318 6.507 25.456 1.00 22.21 73 ASP B C 1
ATOM 1534 O O . ASP B 1 73 ? 24.949 5.583 25.973 1.00 19.32 73 ASP B O 1
ATOM 1539 N N . PHE B 1 74 ? 22.995 6.483 25.313 1.00 18.64 74 PHE B N 1
ATOM 1540 C CA . PHE B 1 74 ? 22.205 5.331 25.718 1.00 17.06 74 PHE B CA 1
ATOM 1541 C C . PHE B 1 74 ? 21.267 5.009 24.572 1.00 20.36 74 PHE B C 1
ATOM 1542 O O . PHE B 1 74 ? 20.546 5.881 24.103 1.00 15.47 74 PHE B O 1
ATOM 1550 N N . VAL B 1 75 ? 21.295 3.766 24.114 1.00 17.60 75 VAL B N 1
ATOM 1551 C CA . VAL B 1 75 ? 20.423 3.343 23.027 1.00 17.48 75 VAL B CA 1
ATOM 1552 C C . VAL B 1 75 ? 19.618 2.150 23.529 1.00 16.93 75 VAL B C 1
ATOM 1553 O O . VAL B 1 75 ? 20.177 1.122 23.921 1.00 16.96 75 VAL B O 1
ATOM 1557 N N . ILE B 1 76 ? 18.299 2.302 23.551 1.00 15.51 76 ILE B N 1
ATOM 1558 C CA . ILE B 1 76 ? 17.426 1.237 24.017 1.00 15.85 76 ILE B CA 1
ATOM 1559 C C . ILE B 1 76 ? 16.624 0.772 22.818 1.00 18.40 76 ILE B C 1
ATOM 1560 O O . ILE B 1 76 ? 15.909 1.567 22.208 1.00 16.19 76 ILE B O 1
ATOM 1565 N N . GLU B 1 77 ? 16.751 -0.499 22.458 1.00 15.95 77 GLU B N 1
ATOM 1566 C CA . GLU B 1 77 ? 15.979 -0.984 21.332 1.00 16.56 77 GLU B CA 1
ATOM 1567 C C . GLU B 1 77 ? 14.999 -2.072 21.739 1.00 15.91 77 GLU B C 1
ATOM 1568 O O . GLU B 1 77 ? 15.228 -2.825 22.686 1.00 17.66 77 GLU B O 1
ATOM 1574 N N . ALA B 1 78 ? 13.880 -2.125 21.034 1.00 12.69 78 ALA B N 1
ATOM 1575 C CA . ALA B 1 78 ? 12.847 -3.107 21.341 1.00 13.25 78 ALA B CA 1
ATOM 1576 C C . ALA B 1 78 ? 11.907 -3.268 20.153 1.00 15.27 78 ALA B C 1
ATOM 1577 O O . ALA B 1 78 ? 11.946 -2.462 19.219 1.00 15.01 78 ALA B O 1
ATOM 1579 N N . ASP B 1 79 ? 11.090 -4.322 20.179 1.00 17.00 79 ASP B N 1
ATOM 1580 C CA . ASP B 1 79 ? 10.119 -4.562 19.114 1.00 17.75 79 ASP B CA 1
ATOM 1581 C C . ASP B 1 79 ? 9.045 -3.512 19.273 1.00 15.52 79 ASP B C 1
ATOM 1582 O O . ASP B 1 79 ? 8.771 -3.073 20.385 1.00 15.95 79 ASP B O 1
ATOM 1587 N N . LEU B 1 80 ? 8.438 -3.114 18.164 1.00 17.79 80 LEU B N 1
ATOM 1588 C CA . LEU B 1 80 ? 7.369 -2.119 18.193 1.00 16.16 80 LEU B CA 1
ATOM 1589 C C . LEU B 1 80 ? 6.279 -2.505 19.199 1.00 14.98 80 LEU B C 1
ATOM 1590 O O . LEU B 1 80 ? 5.777 -1.652 19.934 1.00 14.85 80 LEU B O 1
ATOM 1595 N N . ALA B 1 81 ? 5.917 -3.784 19.238 1.00 16.56 81 ALA B N 1
ATOM 1596 C CA . ALA B 1 81 ? 4.885 -4.249 20.167 1.00 17.25 81 ALA B CA 1
ATOM 1597 C C . ALA B 1 81 ? 5.292 -3.998 21.625 1.00 14.78 81 ALA B C 1
ATOM 1598 O O . ALA B 1 81 ? 4.461 -3.649 22.462 1.00 15.33 81 ALA B O 1
ATOM 1600 N N . THR B 1 82 ? 6.574 -4.180 21.924 1.00 14.52 82 THR B N 1
ATOM 1601 C CA . THR B 1 82 ? 7.072 -3.962 23.279 1.00 13.17 82 THR B CA 1
ATOM 1602 C C . THR B 1 82 ? 6.960 -2.479 23.632 1.00 13.80 82 THR B C 1
ATOM 1603 O O . THR B 1 82 ? 6.541 -2.132 24.731 1.00 13.72 82 THR B O 1
ATOM 1607 N N . TRP B 1 83 ? 7.320 -1.609 22.693 1.00 13.66 83 TRP B N 1
ATOM 1608 C CA . TRP B 1 83 ? 7.228 -0.173 22.935 1.00 13.27 83 TRP B CA 1
ATOM 1609 C C . TRP B 1 83 ? 5.759 0.226 23.133 1.00 10.27 83 TRP B C 1
ATOM 1610 O O . TRP B 1 83 ? 5.454 1.101 23.936 1.00 12.57 83 TRP B O 1
ATOM 1621 N N . GLN B 1 84 ? 4.854 -0.425 22.411 1.00 13.62 84 GLN B N 1
ATOM 1622 C CA . GLN B 1 84 ? 3.428 -0.112 22.550 1.00 14.92 84 GLN B CA 1
ATOM 1623 C C . GLN B 1 84 ? 2.979 -0.419 23.974 1.00 15.82 84 GLN B C 1
ATOM 1624 O O . GLN B 1 84 ? 2.275 0.366 24.599 1.00 15.69 84 GLN B O 1
ATOM 1630 N N . GLU B 1 85 ? 3.398 -1.570 24.481 1.00 15.51 85 GLU B N 1
ATOM 1631 C CA . GLU B 1 85 ? 3.048 -1.970 25.834 1.00 19.00 85 GLU B CA 1
ATOM 1632 C C . GLU B 1 85 ? 3.647 -1.013 26.855 1.00 15.18 85 GLU B C 1
ATOM 1633 O O . GLU B 1 85 ? 3.009 -0.688 27.847 1.00 15.37 85 GLU B O 1
ATOM 1639 N N . VAL B 1 86 ? 4.873 -0.555 26.614 1.00 15.84 86 VAL B N 1
ATOM 1640 C CA . VAL B 1 86 ? 5.496 0.385 27.542 1.00 15.98 86 VAL B CA 1
ATOM 1641 C C . VAL B 1 86 ? 4.709 1.707 27.569 1.00 14.38 86 VAL B C 1
ATOM 1642 O O . VAL B 1 86 ? 4.412 2.227 28.640 1.00 16.34 86 VAL B O 1
ATOM 1646 N N . LEU B 1 87 ? 4.355 2.238 26.400 1.00 14.59 87 LEU B N 1
ATOM 1647 C CA . LEU B 1 87 ? 3.602 3.495 26.360 1.00 12.80 87 LEU B CA 1
ATOM 1648 C C . LEU B 1 87 ? 2.217 3.352 26.980 1.00 19.40 87 LEU B C 1
ATOM 1649 O O . LEU B 1 87 ? 1.684 4.308 27.534 1.00 20.93 87 LEU B O 1
ATOM 1654 N N . GLU B 1 88 ? 1.638 2.159 26.893 1.00 17.78 88 GLU B N 1
ATOM 1655 C CA . GLU B 1 88 ? 0.317 1.929 27.471 1.00 17.83 88 GLU B CA 1
ATOM 1656 C C . GLU B 1 88 ? 0.407 1.863 28.989 1.00 21.37 88 GLU B C 1
ATOM 1657 O O . GLU B 1 88 ? -0.611 1.934 29.686 1.00 26.34 88 GLU B O 1
ATOM 1663 N N . GLY B 1 89 ? 1.628 1.718 29.495 1.00 19.01 89 GLY B N 1
ATOM 1664 C CA . GLY B 1 89 ? 1.839 1.640 30.928 1.00 25.21 89 GLY B CA 1
ATOM 1665 C C . GLY B 1 89 ? 1.690 0.229 31.465 1.00 28.96 89 GLY B C 1
ATOM 1666 O O . GLY B 1 89 ? 1.331 0.041 32.628 1.00 35.66 89 GLY B O 1
ATOM 1667 N N . ARG B 1 90 ? 1.975 -0.763 30.626 1.00 33.45 90 ARG B N 1
ATOM 1668 C CA . ARG B 1 90 ? 1.860 -2.164 31.024 1.00 35.32 90 ARG B CA 1
ATOM 1669 C C . ARG B 1 90 ? 3.198 -2.841 31.252 1.00 36.80 90 ARG B C 1
ATOM 1670 O O . ARG B 1 90 ? 3.249 -4.003 31.658 1.00 39.52 90 ARG B O 1
ATOM 1678 N N . LEU B 1 91 ? 4.281 -2.124 30.994 1.00 31.98 91 LEU B N 1
ATOM 1679 C CA . LEU B 1 91 ? 5.604 -2.697 31.147 1.00 31.14 91 LEU B CA 1
ATOM 1680 C C . LEU B 1 91 ? 6.561 -1.676 31.749 1.00 31.35 91 LEU B C 1
ATOM 1681 O O . LEU B 1 91 ? 6.980 -0.742 31.066 1.00 29.56 91 LEU B O 1
ATOM 1686 N N . GLU B 1 92 ? 6.900 -1.845 33.027 1.00 28.54 92 GLU B N 1
ATOM 1687 C CA . GLU B 1 92 ? 7.816 -0.919 33.683 1.00 25.85 92 GLU B CA 1
ATOM 1688 C C . GLU B 1 92 ? 9.158 -1.010 32.969 1.00 25.66 92 GLU B C 1
ATOM 1689 O O . GLU B 1 92 ? 9.712 -2.099 32.803 1.00 2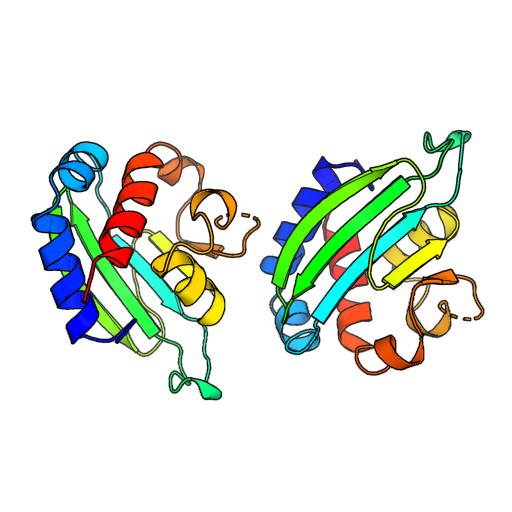6.61 92 GLU B O 1
ATOM 1695 N N . PRO B 1 93 ? 9.702 0.139 32.539 1.00 23.20 93 PRO B N 1
ATOM 1696 C CA . PRO B 1 93 ? 10.982 0.214 31.826 1.00 22.98 93 PRO B CA 1
ATOM 1697 C C . PRO B 1 93 ? 12.216 -0.434 32.462 1.00 21.36 93 PRO B C 1
ATOM 1698 O O . PRO B 1 93 ? 12.929 -1.184 31.799 1.00 21.16 93 PRO B O 1
ATOM 1702 N N . LEU B 1 94 ? 12.489 -0.145 33.729 1.00 22.80 94 LEU B N 1
ATOM 1703 C CA . LEU B 1 94 ? 13.665 -0.729 34.365 1.00 21.29 94 LEU B CA 1
ATOM 1704 C C . LEU B 1 94 ? 13.661 -2.253 34.413 1.00 16.07 94 LEU B C 1
ATOM 1705 O O . LEU B 1 94 ? 14.667 -2.880 34.090 1.00 24.32 94 LEU B O 1
ATOM 1710 N N . SER B 1 95 ? 12.543 -2.854 34.803 1.00 21.10 95 SER B N 1
ATOM 1711 C CA . SER B 1 95 ? 12.485 -4.315 34.867 1.00 23.56 95 SER B CA 1
ATOM 1712 C C . SER B 1 95 ? 12.566 -4.909 33.464 1.00 21.21 95 SER B C 1
ATOM 1713 O O . SER B 1 95 ? 13.158 -5.970 33.268 1.00 18.91 95 SER B O 1
ATOM 1716 N N . ALA B 1 96 ? 11.984 -4.217 32.488 1.00 20.93 96 ALA B N 1
ATOM 1717 C CA . ALA B 1 96 ? 12.023 -4.688 31.102 1.00 16.11 96 ALA B CA 1
ATOM 1718 C C . ALA B 1 96 ? 13.468 -4.642 30.606 1.00 15.75 96 ALA B C 1
ATOM 1719 O O . ALA B 1 96 ? 13.913 -5.513 29.868 1.00 16.08 96 ALA B O 1
ATOM 1721 N N . LEU B 1 97 ? 14.201 -3.613 31.016 1.00 16.79 97 LEU B N 1
ATOM 1722 C CA . LEU B 1 97 ? 15.596 -3.471 30.620 1.00 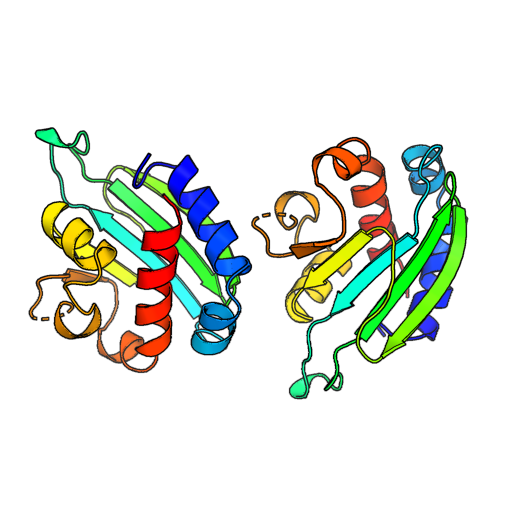15.70 97 LEU B CA 1
ATOM 1723 C C . LEU B 1 97 ? 16.458 -4.591 31.214 1.00 17.20 97 LEU B C 1
ATOM 1724 O O . LEU B 1 97 ? 17.329 -5.142 30.542 1.00 19.54 97 LEU B O 1
ATOM 1737 N N . ARG B 1 99 ? 15.544 -7.597 32.058 1.00 23.72 99 ARG B N 1
ATOM 1738 C CA . ARG B 1 99 ? 15.209 -8.872 31.419 1.00 25.90 99 ARG B CA 1
ATOM 1739 C C . ARG B 1 99 ? 15.574 -8.903 29.938 1.00 20.71 99 ARG B C 1
ATOM 1740 O O . ARG B 1 99 ? 15.608 -9.965 29.322 1.00 19.56 99 ARG B O 1
ATOM 1748 N N . GLY B 1 100 ? 15.850 -7.738 29.368 1.00 18.91 100 GLY B N 1
ATOM 1749 C CA . GLY B 1 100 ? 16.199 -7.688 27.963 1.00 19.55 100 GLY B CA 1
ATOM 1750 C C . GLY B 1 100 ? 15.027 -7.436 27.026 1.00 13.22 100 GLY B C 1
ATOM 1751 O O . GLY B 1 100 ? 15.238 -7.403 25.809 1.00 16.62 100 GLY B O 1
ATOM 1752 N N . LEU B 1 101 ? 13.811 -7.284 27.558 1.00 17.32 101 LEU B N 1
ATOM 1753 C CA . LEU B 1 101 ? 12.639 -7.005 26.704 1.00 17.08 101 LEU B CA 1
ATOM 1754 C C . LEU B 1 101 ? 12.954 -5.686 26.030 1.00 18.50 101 LEU B C 1
ATOM 1755 O O . LEU B 1 101 ? 12.681 -5.490 24.842 1.00 16.49 101 LEU B O 1
ATOM 1760 N N . LEU B 1 102 ? 13.499 -4.765 26.820 1.00 15.40 102 LEU B N 1
ATOM 1761 C CA . LEU B 1 102 ? 13.970 -3.500 26.292 1.00 14.77 102 LEU B CA 1
ATOM 1762 C C . LEU B 1 102 ? 15.457 -3.825 26.311 1.00 13.02 102 LEU B C 1
ATOM 1763 O O . LEU B 1 102 ? 15.997 -4.228 27.347 1.00 17.52 102 LEU B O 1
ATOM 1768 N N . GLU B 1 103 ? 16.110 -3.700 25.168 1.00 14.31 103 GLU B N 1
ATOM 1769 C CA . GLU B 1 103 ? 17.517 -4.047 25.084 1.00 16.69 103 GLU B CA 1
ATOM 1770 C C . GLU B 1 103 ? 18.428 -2.838 25.051 1.00 17.42 103 GLU B C 1
ATOM 1771 O O . GLU B 1 103 ? 18.322 -1.986 24.170 1.00 15.32 103 GLU B O 1
ATOM 1777 N N . LEU B 1 104 ? 19.329 -2.764 26.026 1.00 16.61 104 LEU B N 1
ATOM 1778 C CA . LEU B 1 104 ? 20.270 -1.661 26.093 1.00 16.32 104 LEU B CA 1
ATOM 1779 C C . LEU B 1 104 ? 21.464 -1.962 25.194 1.00 23.11 104 LEU B C 1
ATOM 1780 O O . LEU B 1 104 ? 22.377 -2.703 25.577 1.00 24.85 104 LEU B O 1
ATOM 1785 N N . LYS B 1 105 ? 21.440 -1.389 23.996 1.00 17.89 105 LYS B N 1
ATOM 1786 C CA . LYS B 1 105 ? 22.490 -1.574 23.010 1.00 23.08 105 LYS B CA 1
ATOM 1787 C C . LYS B 1 105 ? 23.726 -0.726 23.301 1.00 25.32 105 LYS B C 1
ATOM 1788 O O . LYS B 1 105 ? 24.834 -1.094 22.926 1.00 25.88 105 LYS B O 1
ATOM 1794 N N . LYS B 1 106 ? 23.533 0.420 23.947 1.00 24.40 106 LYS B N 1
ATOM 1795 C CA . LYS B 1 106 ? 24.645 1.308 24.287 1.00 27.40 106 LYS B CA 1
ATOM 1796 C C . LYS B 1 106 ? 24.361 1.836 25.685 1.00 25.98 106 LYS B C 1
ATOM 1797 O O . LYS B 1 106 ? 23.241 2.254 25.968 1.00 23.42 106 LYS B O 1
ATOM 1803 N N . GLY B 1 107 ? 25.362 1.804 26.560 1.00 26.32 107 GLY B N 1
ATOM 1804 C CA . GLY B 1 107 ? 25.164 2.276 27.922 1.00 25.58 107 GLY B CA 1
ATOM 1805 C C . GLY B 1 107 ? 25.003 1.141 28.922 1.00 25.56 107 GLY B C 1
ATOM 1806 O O . GLY B 1 107 ? 25.023 -0.026 28.538 1.00 24.51 107 GLY B O 1
ATOM 1807 N N . THR B 1 108 ? 24.848 1.473 30.206 1.00 25.67 108 THR B N 1
ATOM 1808 C CA . THR B 1 108 ? 24.689 0.455 31.253 1.00 26.00 108 THR B CA 1
ATOM 1809 C C . THR B 1 108 ? 23.420 0.665 32.064 1.00 23.20 108 THR B C 1
ATOM 1810 O O . THR B 1 108 ? 23.048 1.798 32.350 1.00 26.62 108 THR B O 1
ATOM 1814 N N . ILE B 1 109 ? 22.765 -0.427 32.445 1.00 28.98 109 ILE B N 1
ATOM 1815 C CA . ILE B 1 109 ? 21.552 -0.324 33.239 1.00 34.51 109 ILE B CA 1
ATOM 1816 C C . ILE B 1 109 ? 21.902 0.321 34.579 1.00 35.21 109 ILE B C 1
ATOM 1817 O O . ILE B 1 109 ? 21.095 1.045 35.162 1.00 34.91 109 ILE B O 1
ATOM 1822 N N . ALA B 1 110 ? 23.120 0.076 35.052 1.00 34.16 110 ALA B N 1
ATOM 1823 C CA . ALA B 1 110 ? 23.566 0.639 36.322 1.00 34.32 110 ALA B CA 1
ATOM 1824 C C . ALA B 1 110 ? 23.545 2.172 36.311 1.00 30.81 110 ALA B C 1
ATOM 1825 O O . ALA B 1 110 ? 23.268 2.799 37.333 1.00 30.95 110 ALA B O 1
ATOM 1827 N N . ALA B 1 111 ? 23.840 2.772 35.159 1.00 29.22 111 ALA B N 1
ATOM 1828 C CA . ALA B 1 111 ? 23.844 4.228 35.033 1.00 24.42 111 ALA B CA 1
ATOM 1829 C C . ALA B 1 111 ? 22.421 4.797 34.945 1.00 28.01 111 ALA B C 1
ATOM 1830 O O . ALA B 1 111 ? 22.184 5.966 35.259 1.00 24.73 111 ALA B O 1
ATOM 1832 N N . LEU B 1 112 ? 21.480 3.962 34.513 1.00 27.84 112 LEU B N 1
ATOM 1833 C CA . LEU B 1 112 ? 20.084 4.364 34.378 1.00 24.94 112 LEU B CA 1
ATOM 1834 C C . LEU B 1 112 ? 19.306 4.095 35.664 1.00 26.45 112 LEU B C 1
ATOM 1835 O O . LEU B 1 112 ? 18.322 4.775 35.961 1.00 27.10 112 LEU B O 1
ATOM 1840 N N . ALA B 1 113 ? 19.754 3.099 36.424 1.00 27.91 113 ALA B N 1
ATOM 1841 C CA . ALA B 1 113 ? 19.096 2.715 37.672 1.00 28.23 113 ALA B CA 1
ATOM 1842 C C . ALA B 1 113 ? 18.808 3.883 38.616 1.00 25.39 113 ALA B C 1
ATOM 1843 O O . ALA B 1 113 ? 17.709 3.987 39.164 1.00 29.24 113 ALA B O 1
ATOM 1845 N N . PRO B 1 114 ? 19.791 4.768 38.833 1.00 26.26 114 PRO B N 1
ATOM 1846 C CA . PRO B 1 114 ? 19.602 5.918 39.724 1.00 23.96 114 PRO B CA 1
ATOM 1847 C C . PRO B 1 114 ? 18.493 6.853 39.246 1.00 21.95 114 PRO B C 1
ATOM 1848 O O . PRO B 1 114 ? 17.959 7.647 40.021 1.00 19.59 114 PRO B O 1
ATOM 1852 N N . TYR B 1 115 ? 18.153 6.743 37.965 1.00 23.57 115 TYR B N 1
ATOM 1853 C CA . TYR B 1 115 ? 17.114 7.576 37.368 1.00 22.10 115 TYR B CA 1
ATOM 1854 C C . TYR B 1 115 ? 15.832 6.815 37.062 1.00 23.55 115 TYR B C 1
ATOM 1855 O O . TYR B 1 115 ? 15.190 7.031 36.025 1.00 21.32 115 TYR B O 1
ATOM 1864 N N . ALA B 1 116 ? 15.451 5.930 37.976 1.00 23.13 116 ALA B N 1
ATOM 1865 C CA . ALA B 1 116 ? 14.236 5.144 37.814 1.00 20.90 116 ALA B CA 1
ATOM 1866 C C . ALA B 1 116 ? 13.027 6.060 37.651 1.00 21.41 116 ALA B C 1
ATOM 1867 O O . ALA B 1 116 ? 12.183 5.839 36.784 1.00 19.10 116 ALA B O 1
ATOM 1869 N N . GLN B 1 117 ? 12.942 7.093 38.482 1.00 18.30 117 GLN B N 1
ATOM 1870 C CA . GLN B 1 117 ? 11.807 8.001 38.403 1.00 21.71 117 GLN B CA 1
ATOM 1871 C C . GLN B 1 117 ? 11.776 8.773 37.089 1.00 18.17 117 GLN B C 1
ATOM 1872 O O . GLN B 1 117 ? 10.712 8.983 36.521 1.00 18.31 117 GLN B O 1
ATOM 1878 N N . ALA B 1 118 ? 12.934 9.212 36.615 1.00 14.20 118 ALA B N 1
ATOM 1879 C CA . ALA B 1 118 ? 12.987 9.938 35.346 1.00 18.74 118 ALA B CA 1
ATOM 1880 C C . ALA B 1 118 ? 12.500 9.005 34.229 1.00 16.61 118 ALA B C 1
ATOM 1881 O O . ALA B 1 118 ? 11.810 9.439 33.302 1.00 17.08 118 ALA B O 1
ATOM 1883 N N . ALA B 1 119 ? 12.860 7.727 34.322 1.00 16.33 119 ALA B N 1
ATOM 1884 C CA . ALA B 1 119 ? 12.443 6.750 33.323 1.00 16.05 119 ALA B CA 1
ATOM 1885 C C . ALA B 1 119 ? 10.922 6.647 33.337 1.00 18.28 119 ALA B C 1
ATOM 1886 O O . ALA B 1 119 ? 10.283 6.566 32.287 1.00 18.93 119 ALA B O 1
ATOM 1888 N N . GLN B 1 120 ? 10.342 6.645 34.532 1.00 17.97 120 GLN B N 1
ATOM 1889 C CA . GLN B 1 120 ? 8.892 6.569 34.658 1.00 19.74 120 GLN B CA 1
ATOM 1890 C C . GLN B 1 120 ? 8.233 7.782 34.020 1.00 19.51 120 GLN B C 1
ATOM 1891 O O . GLN B 1 120 ? 7.221 7.659 33.327 1.00 19.42 120 GLN B O 1
ATOM 1897 N N . GLU B 1 121 ? 8.808 8.957 34.249 1.00 14.85 121 GLU B N 1
ATOM 1898 C CA . GLU B 1 121 ? 8.252 10.183 33.686 1.00 15.49 121 GLU B CA 1
ATOM 1899 C C . GLU B 1 121 ? 8.407 10.215 32.164 1.00 17.56 121 GLU B C 1
ATOM 1900 O O . GLU B 1 121 ? 7.545 10.741 31.462 1.00 16.82 121 GLU B O 1
ATOM 1906 N N . LEU B 1 122 ? 9.504 9.660 31.654 1.00 12.64 122 LEU B N 1
ATOM 1907 C CA . LEU B 1 122 ? 9.715 9.625 30.208 1.00 12.54 122 LEU B CA 1
ATOM 1908 C C . LEU B 1 122 ? 8.575 8.836 29.585 1.00 18.15 122 LEU B C 1
ATOM 1909 O O . LEU B 1 122 ? 7.968 9.260 28.596 1.00 15.94 122 LEU B O 1
ATOM 1914 N N . VAL B 1 123 ? 8.270 7.694 30.192 1.00 15.14 123 VAL B N 1
ATOM 1915 C CA . VAL B 1 123 ? 7.193 6.844 29.708 1.00 17.79 123 VAL B CA 1
ATOM 1916 C C . VAL B 1 123 ? 5.839 7.551 29.754 1.00 15.14 123 VAL B C 1
ATOM 1917 O O . VAL B 1 123 ? 5.097 7.518 28.774 1.00 18.84 123 VAL B O 1
ATOM 1921 N N . LYS B 1 124 ? 5.526 8.191 30.881 1.00 18.74 124 LYS B N 1
ATOM 1922 C CA . LYS B 1 124 ? 4.255 8.900 31.045 1.00 18.57 124 LYS B CA 1
ATOM 1923 C C . LYS B 1 124 ? 4.101 10.034 30.044 1.00 20.70 124 LYS B C 1
ATOM 1924 O O . LYS B 1 124 ? 3.035 10.212 29.445 1.00 18.18 124 LYS B O 1
ATOM 1930 N N . VAL B 1 125 ? 5.168 10.803 29.851 1.00 17.31 125 VAL B N 1
ATOM 1931 C CA . VAL B 1 125 ? 5.104 11.917 28.917 1.00 16.91 125 VAL B CA 1
ATOM 1932 C C . VAL B 1 125 ? 4.936 11.414 27.490 1.00 13.77 125 VAL B C 1
ATOM 1933 O O . VAL B 1 125 ? 4.203 12.010 26.708 1.00 16.39 125 VAL B O 1
ATOM 1937 N N . ALA B 1 126 ? 5.595 10.308 27.153 1.00 13.94 126 ALA B N 1
ATOM 1938 C CA . ALA B 1 126 ? 5.486 9.758 25.808 1.00 12.46 126 ALA B CA 1
ATOM 1939 C C . ALA B 1 126 ? 4.022 9.391 25.529 1.00 17.08 126 ALA B C 1
ATOM 1940 O O . ALA B 1 126 ? 3.484 9.683 24.454 1.00 18.94 126 ALA B O 1
ATOM 1942 N N . ARG B 1 127 ? 3.379 8.760 26.500 1.00 18.25 127 ARG B N 1
ATOM 1943 C CA . ARG B 1 127 ? 1.982 8.375 26.331 1.00 19.10 127 ARG B CA 1
ATOM 1944 C C . ARG B 1 127 ? 1.095 9.586 26.065 1.00 20.05 127 ARG B C 1
ATOM 1945 O O . ARG B 1 127 ? 0.194 9.535 25.220 1.00 24.42 127 ARG B O 1
ATOM 1953 N N . GLU B 1 128 ? 1.365 10.677 26.779 1.00 18.91 128 GLU B N 1
ATOM 1954 C CA . GLU B 1 128 ? 0.595 11.913 26.658 1.00 20.90 128 GLU B CA 1
ATOM 1955 C C . GLU B 1 128 ? 0.821 12.704 25.367 1.00 21.41 128 GLU B C 1
ATOM 1956 O O . GLU B 1 128 ? 0.094 13.659 25.095 1.00 23.48 128 GLU B O 1
ATOM 1962 N N . VAL B 1 129 ? 1.817 12.325 24.574 1.00 14.23 129 VAL B N 1
ATOM 1963 C CA . VAL B 1 129 ? 2.085 13.061 23.344 1.00 18.28 129 VAL B CA 1
ATOM 1964 C C . VAL B 1 129 ? 0.980 12.911 22.311 1.00 22.36 129 VAL B C 1
ATOM 1965 O O . VAL B 1 129 ? 0.485 13.906 21.784 1.00 24.55 129 VAL B O 1
ATOM 1969 N N . ALA B 1 130 ? 0.597 11.670 22.029 1.00 22.41 130 ALA B N 1
ATOM 1970 C CA . ALA B 1 130 ? -0.448 11.388 21.043 1.00 27.87 130 ALA B CA 1
ATOM 1971 C C . ALA B 1 130 ? -1.625 12.339 21.173 1.00 33.16 130 ALA B C 1
ATOM 1972 O O . ALA B 1 130 ? -1.990 12.936 20.139 1.00 37.39 130 ALA B O 1
#

CATH classification: 3.30.1050.10

Secondary structure (DSSP, 8-state):
-TTSHHHHHHHHHHHHT-HHHHHHTTT-EEEEEEEE--BGGGTBTT-EEEEEEEETTEEEEEEEEES----SEEEEE-HHHHHHHTTTSS-HHHH---SSEEEES-HHHHGGGHHHHHHHHHHHHT--/-TTSHHHHHHHHHHHHH-HHHHHHTTT-EEEEEEEE--BGGGTBTT-EEEEEEEETTEEEEEEEEESS---SEEEEE-HHHHHHHHHT-S-HHHH---SSEEEES-HHHHGGGHHHHHHHHHHHHHH-

Organism: Thermus thermophilus (strain ATCC 27634 / DSM 579 / HB8) (NCBI:txid300852)

InterPro domains:
  IPR003033 SCP2 sterol-binding domain [PF02036] (14-105)
  IPR036527 SCP2 sterol-binding domain superfamily [G3DSA:3.30.1050.10] (1-130)
  IPR036527 SCP2 sterol-binding domain superfamily [SSF55718] (1-129)

Nearest PDB structures (foldseek):
  2cx7-assembly1_A  TM=9.816E-01  e=2.448E-23  Thermus thermophilus
  1wfr-assembly1_A  TM=9.576E-01  e=1.215E-20  Thermus thermophilus HB8
  6h6o-assembly1_A  TM=5.939E-01  e=1.658E-03  Escherichia coli K-12
  2yhe-assembly3_C  TM=6.534E-01  e=4.574E-03  Pseudomonas sp. DSM 6611
  4nsp-assembly1_A  TM=2.471E-01  e=1.250E+00  Homo sapiens

Foldseek 3Di:
DPLAFVLLVLLLVLQQVDPQLLVLCQAPAKKEKEWAPADVVVVQNQTKIKIFRDHRSHTPGIGIGRHDDDIQKYWYAHVVLVCCQLQVNDQPVVCVCCNTPTPHDDCVVCVSSVSSVNVSSVSSNVGD/DPLAFVLLQLLQVLQQVDPQLLVLCQAPAWKEKEWAPQDVVVVQNQTKIKIFHDDRSHTPDIGMGHHDDDIQWYWYAHPVLLVCLLVVNDQVLVCVCCNTPTPHHDSVVCVSSSSSSVVSSPSSNVSD